Protein AF-A0AAD6HQK6-F1 (afdb_monomer_lite)

pLDDT: mean 82.12, std 14.48, range [38.38, 98.19]

Radius of gyration: 23.76 Å; chains: 1; bounding box: 52×61×69 Å

Sequence (235 aa):
MIASWFDHSRDLLYMINQFRDQIPRPIIGVGHSMGCAQLVPTAIYDPADPKVGPEAVTLTTSKHQESWTFAVLNLESENLDRFLTPDWHKENERPYLVSRPECWSAMRNLPYLRPIVLWVFGGKSYLAAPKEQEVKMRTTGSGTGGNGGVNAGEVEKAVLPEGGHLICFEQPSWCASVTADWMQRWFKKWLTDEKFWDEYQSQSSDEEQLRISKEGLAAMQMARLTRRGRLQVPT

Secondary structure (DSSP, 8-state):
-PPPTTHHHHHHHHHHHHTGGGSPSSP-----GGGGGSPPPPP---TT-TTS-TT----SS-HHHHHHHH-EE--S-TT--TTTSTTS-TTTTTTSSEE-HHHHHHHHHGGG--S-EEEEEETT-GGG-HHHHHHHHHHTT-STTS--GGGGT-EEEEEETT--TTHHHHSHHHHHHHHHHHHHHHHHHHHHHHHHHHH---TTB-TTSSSB-HHHHHHHTS-TT--GGG-----

Organism: NCBI:txid1324776

InterPro domains:
  IPR029058 Alpha/Beta hydrolase fold [G3DSA:3.40.50.1820] (2-52)
  IPR029058 Alpha/Beta hydrolase fold [SSF53474] (4-190)

Foldseek 3Di:
DADDLCVQVVVVVVVCVVCVVVDDDDDDQDAADLRSSDDDDDDADDPPPPVADPPDDGDPQDPVNVVCSSWPALPDDLPDDCVNVVLADSPPANVDRTGRSVVVVVVVCQCQAAAQDEAEEELAEPVCDPVNVVVSQCRGQCHVNRNNGVVNVSYYYDYDNHAYSVNCVVPVVVVVVVVVVVCVVVVVVVVVVVVCVVPDDDQQADPVNPHGHPVNVVVVPDDPDDDPVPPPPDD

Structure (mmCIF, N/CA/C/O backbone):
data_AF-A0AAD6HQK6-F1
#
_entry.id   AF-A0AAD6HQK6-F1
#
loop_
_atom_site.group_PDB
_atom_site.id
_atom_site.type_symbol
_atom_site.label_atom_id
_atom_site.label_alt_id
_atom_site.label_comp_id
_atom_site.label_asym_id
_atom_site.label_entity_id
_atom_site.label_seq_id
_atom_site.pdbx_PDB_ins_code
_atom_site.Cartn_x
_atom_site.Cartn_y
_atom_site.Cartn_z
_atom_site.occupancy
_atom_site.B_iso_or_equiv
_atom_site.auth_seq_id
_atom_site.auth_comp_id
_atom_site.auth_asym_id
_atom_site.auth_atom_id
_atom_site.pdbx_PDB_model_num
ATOM 1 N N . MET A 1 1 ? -17.725 -3.231 -24.662 1.00 43.69 1 MET A N 1
ATOM 2 C CA . MET A 1 1 ? -17.539 -2.716 -23.289 1.00 43.69 1 MET A CA 1
ATOM 3 C C . MET A 1 1 ? -16.040 -2.646 -23.075 1.00 43.69 1 MET A C 1
ATOM 5 O O . MET A 1 1 ? -15.387 -3.648 -23.331 1.00 43.69 1 MET A O 1
ATOM 9 N N . ILE A 1 2 ? -15.486 -1.478 -22.764 1.00 54.34 2 ILE A N 1
ATOM 10 C CA . ILE A 1 2 ? -14.044 -1.338 -22.516 1.00 54.34 2 ILE A CA 1
ATOM 11 C C . ILE A 1 2 ? -13.829 -1.787 -21.073 1.00 54.34 2 ILE A C 1
ATOM 13 O O . ILE A 1 2 ? -14.458 -1.221 -20.181 1.00 54.34 2 ILE A O 1
ATOM 17 N N . ALA A 1 3 ? -13.045 -2.847 -20.861 1.00 60.81 3 ALA A N 1
ATOM 18 C CA . ALA A 1 3 ? -12.679 -3.297 -19.519 1.00 60.81 3 ALA A CA 1
ATOM 19 C C . ALA A 1 3 ? -11.983 -2.147 -18.778 1.00 60.81 3 ALA A C 1
ATOM 21 O O . ALA A 1 3 ? -11.176 -1.432 -19.379 1.00 60.81 3 ALA A O 1
ATOM 22 N N . SER A 1 4 ? -12.322 -1.925 -17.508 1.00 73.12 4 SER A N 1
ATOM 23 C CA . SER A 1 4 ? -11.676 -0.870 -16.729 1.00 73.12 4 SER A CA 1
ATOM 24 C C . SER A 1 4 ? -10.352 -1.386 -16.192 1.00 73.12 4 SER A C 1
ATOM 26 O O . SER A 1 4 ? -10.230 -2.528 -15.751 1.00 73.12 4 SER A O 1
ATOM 28 N N . TRP A 1 5 ? -9.354 -0.510 -16.164 1.00 75.25 5 TRP A N 1
ATOM 29 C CA . TRP A 1 5 ? -8.012 -0.864 -15.706 1.00 75.25 5 TRP A CA 1
ATOM 30 C C . TRP A 1 5 ? -7.998 -1.257 -14.217 1.00 75.25 5 TRP A C 1
ATOM 32 O O . TRP A 1 5 ? -7.124 -1.979 -13.758 1.00 75.25 5 TRP A O 1
ATOM 42 N N . PHE A 1 6 ? -9.024 -0.870 -13.457 1.00 76.06 6 PHE A N 1
ATOM 43 C CA . PHE A 1 6 ? -9.166 -1.208 -12.040 1.00 76.06 6 PHE A CA 1
ATOM 44 C C . PHE A 1 6 ? -9.925 -2.509 -11.763 1.00 76.06 6 PHE A C 1
ATOM 46 O O . PHE A 1 6 ? -10.111 -2.836 -10.591 1.00 76.06 6 PHE A O 1
ATOM 53 N N . ASP A 1 7 ? -10.379 -3.243 -12.783 1.00 75.88 7 ASP A N 1
ATOM 54 C CA . ASP A 1 7 ? -11.206 -4.440 -12.576 1.00 75.88 7 ASP A CA 1
ATOM 55 C C . ASP A 1 7 ? -10.479 -5.487 -11.723 1.00 75.88 7 ASP A C 1
ATOM 57 O O . ASP A 1 7 ? -11.034 -5.951 -10.734 1.00 75.88 7 ASP A O 1
ATOM 61 N N . HIS A 1 8 ? -9.182 -5.714 -11.957 1.00 75.56 8 HIS A N 1
ATOM 62 C CA . HIS A 1 8 ? -8.391 -6.610 -11.109 1.00 75.56 8 HIS A CA 1
ATOM 63 C C . HIS A 1 8 ? -8.347 -6.164 -9.638 1.00 75.56 8 HIS A C 1
ATOM 65 O O . HIS A 1 8 ? -8.532 -6.967 -8.724 1.00 75.56 8 HIS A O 1
ATOM 71 N N . SER A 1 9 ? -8.117 -4.873 -9.381 1.00 76.69 9 SER A N 1
ATOM 72 C CA . SER A 1 9 ? -8.099 -4.346 -8.011 1.00 76.69 9 SER A CA 1
ATOM 73 C C . SER A 1 9 ? -9.473 -4.457 -7.341 1.00 76.69 9 SER A C 1
ATOM 75 O O . SER A 1 9 ? -9.547 -4.712 -6.138 1.00 76.69 9 SER A O 1
ATOM 77 N N . ARG A 1 10 ? -10.560 -4.283 -8.105 1.00 81.00 10 ARG A N 1
ATOM 78 C CA . ARG A 1 10 ? -11.936 -4.464 -7.623 1.00 81.00 10 ARG A CA 1
ATOM 79 C C . ARG A 1 10 ? -12.223 -5.926 -7.302 1.00 81.00 10 ARG A C 1
ATOM 81 O O . ARG A 1 10 ? -12.791 -6.184 -6.247 1.00 81.00 10 ARG A O 1
ATOM 88 N N . ASP A 1 11 ? -11.782 -6.852 -8.145 1.00 81.50 11 ASP A N 1
ATOM 89 C CA . ASP A 1 11 ? -11.949 -8.291 -7.938 1.00 81.50 11 ASP A CA 1
ATOM 90 C C . ASP A 1 11 ? -11.194 -8.767 -6.695 1.00 81.50 11 ASP A C 1
ATOM 92 O O . ASP A 1 11 ? -11.757 -9.485 -5.869 1.00 81.50 11 ASP A O 1
ATOM 96 N N . LEU A 1 12 ? -9.955 -8.304 -6.492 1.00 78.19 12 LEU A N 1
ATOM 97 C CA . LEU A 1 12 ? -9.196 -8.591 -5.271 1.00 78.19 12 LEU A CA 1
ATOM 98 C C . LEU A 1 12 ? -9.894 -8.052 -4.023 1.00 78.19 12 LEU A C 1
ATOM 100 O O . LEU A 1 12 ? -10.029 -8.767 -3.030 1.00 78.19 12 LEU A O 1
ATOM 104 N N . LEU A 1 13 ? -10.359 -6.801 -4.063 1.00 82.31 13 LEU A N 1
ATOM 105 C CA . LEU A 1 13 ? -11.094 -6.209 -2.947 1.00 82.31 13 LEU A CA 1
ATOM 106 C C . LEU A 1 13 ? -12.393 -6.973 -2.671 1.00 82.31 13 LEU A C 1
ATOM 108 O O . LEU A 1 13 ? -12.746 -7.203 -1.513 1.00 82.31 13 LEU A O 1
ATOM 112 N N . TYR A 1 14 ? -13.101 -7.368 -3.727 1.00 81.88 14 TYR A N 1
ATOM 113 C CA . TYR A 1 14 ? -14.314 -8.158 -3.626 1.00 81.88 14 TYR A CA 1
ATOM 114 C C . TYR A 1 14 ? -14.019 -9.511 -2.979 1.00 81.88 14 TYR A C 1
ATOM 116 O O . TYR A 1 14 ? -14.644 -9.829 -1.973 1.00 81.88 14 TYR A O 1
ATOM 124 N N . MET A 1 15 ? -13.012 -10.245 -3.455 1.00 85.62 15 MET A N 1
ATOM 125 C CA . MET A 1 15 ? -12.571 -11.516 -2.877 1.00 85.62 15 MET A CA 1
ATOM 126 C C . MET A 1 15 ? -12.217 -11.375 -1.389 1.00 85.62 15 MET A C 1
ATOM 128 O O . MET A 1 15 ? -12.728 -12.133 -0.568 1.00 85.62 15 MET A O 1
ATOM 132 N N . ILE A 1 16 ? -11.402 -10.381 -1.019 1.00 83.69 16 ILE A N 1
ATOM 133 C CA . ILE A 1 16 ? -11.024 -10.136 0.385 1.00 83.69 16 ILE A CA 1
ATOM 134 C C . ILE A 1 16 ? -12.261 -9.890 1.252 1.00 83.69 16 ILE A C 1
ATOM 136 O O . ILE A 1 16 ? -12.318 -10.344 2.391 1.00 83.69 16 ILE A O 1
ATOM 140 N N . ASN A 1 17 ? -13.253 -9.163 0.737 1.00 86.25 17 ASN A N 1
ATOM 141 C CA . ASN A 1 17 ? -14.481 -8.894 1.477 1.00 86.25 17 ASN A CA 1
ATOM 142 C C . ASN A 1 17 ? -15.411 -10.110 1.548 1.00 86.25 17 ASN A C 1
ATOM 144 O O . ASN A 1 17 ? -16.021 -10.312 2.593 1.00 86.25 17 ASN A O 1
ATOM 148 N N . GLN A 1 18 ? -15.512 -10.907 0.479 1.00 90.12 18 GLN A N 1
ATOM 149 C CA . GLN A 1 18 ? -16.351 -12.109 0.447 1.00 90.12 18 GLN A CA 1
ATOM 150 C C . GLN A 1 18 ? -15.830 -13.209 1.372 1.00 90.12 18 GLN A C 1
ATOM 152 O O . GLN A 1 18 ? -16.626 -13.881 2.014 1.00 90.12 18 GLN A O 1
ATOM 157 N N . PHE A 1 19 ? -14.509 -13.377 1.459 1.00 88.00 19 PHE A N 1
ATOM 158 C CA . PHE A 1 19 ? -13.874 -14.452 2.229 1.00 88.00 19 PHE A CA 1
ATOM 159 C C . PHE A 1 19 ? -13.189 -13.941 3.501 1.00 88.00 19 PHE A C 1
ATOM 161 O O . PHE A 1 19 ? -12.265 -14.570 4.012 1.00 88.00 19 PHE A O 1
ATOM 168 N N . ARG A 1 20 ? -13.595 -12.772 4.009 1.00 88.06 20 ARG A N 1
ATOM 169 C CA . ARG A 1 20 ? -12.913 -12.089 5.120 1.00 88.06 20 ARG A CA 1
ATOM 170 C C . ARG A 1 20 ? -12.802 -12.951 6.379 1.00 88.06 20 ARG A C 1
ATOM 172 O O . ARG A 1 20 ? -11.785 -12.903 7.058 1.00 88.06 20 ARG A O 1
ATOM 179 N N . ASP A 1 21 ? -13.853 -13.695 6.691 1.00 89.56 21 ASP A N 1
ATOM 180 C CA . ASP A 1 21 ? -13.959 -14.618 7.824 1.00 89.56 21 ASP A CA 1
ATOM 181 C C . ASP A 1 21 ? -13.067 -15.862 7.677 1.00 89.56 21 ASP A C 1
ATOM 183 O O . ASP A 1 21 ? -12.702 -16.484 8.672 1.00 89.56 21 ASP A O 1
ATOM 187 N N . GLN A 1 22 ? -12.675 -16.192 6.446 1.00 91.44 22 GLN A N 1
ATOM 188 C CA . GLN A 1 22 ? -11.817 -17.330 6.113 1.00 91.44 22 GLN A CA 1
ATOM 189 C C . GLN A 1 22 ? -10.340 -16.947 5.952 1.00 91.44 22 GLN A C 1
ATOM 191 O O . GLN A 1 22 ? -9.493 -17.833 5.847 1.00 91.44 22 GLN A O 1
ATOM 196 N N . ILE A 1 23 ? -10.007 -15.651 5.927 1.00 86.00 23 ILE A N 1
ATOM 197 C CA . ILE A 1 23 ? -8.634 -15.164 5.764 1.00 86.00 23 ILE A CA 1
ATOM 198 C C . ILE A 1 23 ? -8.013 -14.903 7.146 1.00 86.00 23 ILE A C 1
ATOM 200 O O . ILE A 1 23 ? -8.443 -13.978 7.844 1.00 86.00 23 ILE A O 1
ATOM 204 N N . PRO A 1 24 ? -6.968 -15.654 7.549 1.00 88.00 24 PRO A N 1
ATOM 205 C CA . PRO A 1 24 ? -6.236 -15.367 8.777 1.00 88.00 24 PRO A CA 1
ATOM 206 C C . PRO A 1 24 ? -5.638 -13.957 8.743 1.0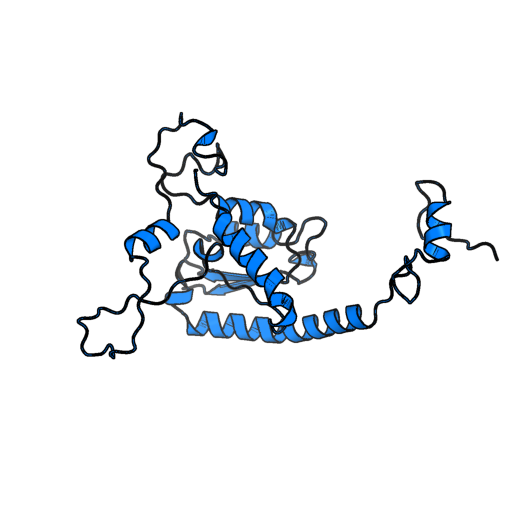0 88.00 24 PRO A C 1
ATOM 208 O O . PRO A 1 24 ? -5.015 -13.554 7.759 1.00 88.00 24 PRO A O 1
ATOM 211 N N . ARG A 1 25 ? -5.817 -13.201 9.829 1.00 88.12 25 ARG A N 1
ATOM 212 C CA . ARG A 1 25 ? -5.237 -11.860 9.995 1.00 88.12 25 ARG A CA 1
ATOM 213 C C . ARG A 1 25 ? -3.869 -11.949 10.696 1.00 88.12 25 ARG A C 1
ATOM 215 O O . ARG A 1 25 ? -3.686 -12.850 11.516 1.00 88.12 25 ARG A O 1
ATOM 222 N N . PRO A 1 26 ? -2.924 -11.033 10.413 1.00 89.62 26 PRO A N 1
ATOM 223 C CA . PRO A 1 26 ? -3.037 -9.876 9.524 1.00 89.62 26 PRO A CA 1
ATOM 224 C C . PRO A 1 26 ? -2.898 -10.239 8.039 1.00 89.62 26 PRO A C 1
ATOM 226 O O . PRO A 1 26 ? -2.161 -11.148 7.671 1.00 89.62 26 PRO A O 1
ATOM 229 N N . ILE A 1 27 ? -3.563 -9.463 7.178 1.00 87.31 27 ILE A N 1
ATOM 230 C CA . ILE A 1 27 ? -3.365 -9.529 5.725 1.00 87.31 27 ILE A CA 1
ATOM 231 C C . ILE A 1 27 ? -2.151 -8.674 5.368 1.00 87.31 27 ILE A C 1
ATOM 233 O O . ILE A 1 27 ? -2.086 -7.502 5.739 1.00 87.31 27 ILE A O 1
ATOM 237 N N . ILE A 1 28 ? -1.210 -9.248 4.620 1.00 85.62 28 ILE A N 1
ATOM 238 C CA . ILE A 1 28 ? 0.005 -8.562 4.173 1.00 85.62 28 ILE A CA 1
ATOM 239 C C . ILE A 1 28 ? 0.004 -8.513 2.649 1.00 85.62 28 ILE A C 1
ATOM 241 O O . ILE A 1 28 ? -0.062 -9.544 1.984 1.00 85.62 28 ILE A O 1
ATOM 245 N N . GLY A 1 29 ? 0.069 -7.298 2.105 1.00 86.12 29 GLY A N 1
ATOM 246 C CA . GLY A 1 29 ? 0.243 -7.068 0.675 1.00 86.12 29 GLY A CA 1
ATOM 247 C C . GLY A 1 29 ? 1.722 -6.940 0.327 1.00 86.12 29 GLY A C 1
ATOM 248 O O . GLY A 1 29 ? 2.437 -6.164 0.959 1.00 86.12 29 GLY A O 1
ATOM 249 N N . VAL A 1 30 ? 2.171 -7.668 -0.693 1.00 85.75 30 VAL A N 1
ATOM 250 C CA . VAL A 1 30 ? 3.525 -7.559 -1.252 1.00 85.75 30 VAL A CA 1
ATOM 251 C C . VAL A 1 30 ? 3.402 -7.275 -2.742 1.00 85.75 30 VAL A C 1
ATOM 253 O O . VAL A 1 30 ? 2.633 -7.935 -3.435 1.00 85.75 30 VAL A O 1
ATOM 256 N N . GLY A 1 31 ? 4.151 -6.291 -3.234 1.00 83.94 31 GLY A N 1
ATOM 257 C CA . GLY A 1 31 ? 4.142 -5.908 -4.641 1.00 83.94 31 GLY A CA 1
ATOM 258 C C . GLY A 1 31 ? 5.513 -5.433 -5.103 1.00 83.94 31 GLY A C 1
ATOM 259 O O . GLY A 1 31 ? 6.266 -4.828 -4.338 1.00 83.94 31 GLY A O 1
ATOM 260 N N . HIS A 1 32 ? 5.839 -5.703 -6.367 1.00 86.25 32 HIS A N 1
ATOM 261 C CA . HIS A 1 32 ? 7.084 -5.274 -7.002 1.00 86.25 32 HIS A CA 1
ATOM 262 C C . HIS A 1 32 ? 6.782 -4.446 -8.250 1.00 86.25 32 HIS A C 1
ATOM 264 O O . HIS A 1 32 ? 6.033 -4.879 -9.120 1.00 86.25 32 HIS A O 1
ATOM 270 N N . SER A 1 33 ? 7.392 -3.261 -8.349 1.00 82.00 33 SER A N 1
ATOM 271 C CA . SER A 1 33 ? 7.287 -2.371 -9.514 1.00 82.00 33 SER A CA 1
ATOM 272 C C . SER A 1 33 ? 5.832 -2.151 -9.974 1.00 82.00 33 SER A C 1
ATOM 274 O O . SER A 1 33 ? 4.981 -1.776 -9.168 1.00 82.00 33 SER A O 1
ATOM 276 N N . MET A 1 34 ? 5.533 -2.370 -11.256 1.00 69.56 34 MET A N 1
ATOM 277 C CA . MET A 1 34 ? 4.178 -2.316 -11.812 1.00 69.56 34 MET A CA 1
ATOM 278 C C . MET A 1 34 ? 3.306 -3.508 -11.382 1.00 69.56 34 MET A C 1
ATOM 280 O O . MET A 1 34 ? 2.082 -3.410 -11.390 1.00 69.56 34 MET A O 1
ATOM 284 N N . GLY A 1 35 ? 3.921 -4.604 -10.933 1.00 63.34 35 GLY A N 1
ATOM 285 C CA . GLY A 1 35 ? 3.245 -5.773 -10.371 1.00 63.34 35 GLY A CA 1
ATOM 286 C C . GLY A 1 35 ? 2.549 -5.511 -9.032 1.00 63.34 35 GLY A C 1
ATOM 287 O O . GLY A 1 35 ? 1.766 -6.340 -8.598 1.00 63.34 35 GLY A O 1
ATOM 288 N N . CYS A 1 36 ? 2.725 -4.346 -8.391 1.00 58.44 36 CYS A N 1
ATOM 289 C CA . CYS A 1 36 ? 1.874 -3.947 -7.257 1.00 58.44 36 CYS A CA 1
ATOM 290 C C . CYS A 1 36 ? 0.373 -3.914 -7.605 1.00 58.44 36 CYS A C 1
ATOM 292 O O . CYS A 1 36 ? -0.460 -3.941 -6.703 1.00 58.44 36 CYS A O 1
ATOM 294 N N . ALA A 1 37 ? 0.028 -3.822 -8.892 1.00 53.78 37 ALA A N 1
ATOM 295 C CA . ALA A 1 37 ? -1.350 -3.818 -9.360 1.00 53.78 37 ALA A CA 1
ATOM 296 C C . ALA A 1 37 ? -1.912 -5.222 -9.646 1.00 53.78 37 ALA A C 1
ATOM 298 O O . ALA A 1 37 ? -3.088 -5.299 -9.993 1.00 53.78 37 ALA A O 1
ATOM 299 N N . GLN A 1 38 ? -1.115 -6.302 -9.568 1.00 58.69 38 GLN A N 1
ATOM 300 C CA . GLN A 1 38 ? -1.528 -7.643 -10.006 1.00 58.69 38 GLN A CA 1
ATOM 301 C C . GLN A 1 38 ? -0.929 -8.789 -9.180 1.00 58.69 38 GLN A C 1
ATOM 303 O O . GLN A 1 38 ? 0.245 -8.766 -8.825 1.00 58.69 38 GLN A O 1
ATOM 308 N N . LEU A 1 39 ? -1.716 -9.841 -8.937 1.00 47.00 39 LEU A N 1
ATOM 309 C CA . LEU A 1 39 ? -1.179 -11.137 -8.508 1.00 47.00 39 LEU A CA 1
ATOM 310 C C . LEU A 1 39 ? -0.586 -11.891 -9.705 1.00 47.00 39 LEU A C 1
ATOM 312 O O . LEU A 1 39 ? -1.178 -11.934 -10.783 1.00 47.00 39 LEU A O 1
ATOM 316 N N . VAL A 1 40 ? 0.591 -12.481 -9.500 1.00 41.19 40 VAL A N 1
ATOM 317 C CA . VAL A 1 40 ? 1.362 -13.184 -10.535 1.00 41.19 40 VAL A CA 1
ATOM 318 C C . VAL A 1 40 ? 0.747 -14.563 -10.814 1.00 41.19 40 VAL A C 1
ATOM 320 O O . VAL A 1 40 ? 0.565 -15.331 -9.866 1.00 41.19 40 VAL A O 1
ATOM 323 N N . PRO A 1 41 ? 0.446 -14.926 -12.073 1.00 46.00 41 PRO A N 1
ATOM 324 C CA . PRO A 1 41 ? 0.174 -16.312 -12.435 1.00 46.00 41 PRO A CA 1
ATOM 325 C C . PRO A 1 41 ? 1.457 -17.165 -12.434 1.00 46.00 41 PRO A C 1
ATOM 327 O O . PRO A 1 41 ? 2.560 -16.678 -12.674 1.00 46.00 41 PRO A O 1
ATOM 330 N N . THR A 1 42 ? 1.307 -18.458 -12.144 1.00 41.81 42 THR A N 1
ATOM 331 C CA . THR A 1 42 ? 2.378 -19.469 -12.165 1.00 41.81 42 THR A CA 1
ATOM 332 C C . THR A 1 42 ? 2.768 -19.875 -13.591 1.00 41.81 42 THR A C 1
ATOM 334 O O . THR A 1 42 ? 1.958 -19.768 -14.509 1.00 41.81 42 THR A O 1
ATOM 337 N N . ALA A 1 43 ? 3.997 -20.381 -13.756 1.00 47.62 43 ALA A N 1
ATOM 338 C CA . ALA A 1 43 ? 4.598 -20.751 -15.039 1.00 47.62 43 ALA A CA 1
ATOM 339 C C . ALA A 1 43 ? 3.701 -21.638 -15.926 1.00 47.62 43 ALA A C 1
ATOM 341 O O . ALA A 1 43 ? 3.068 -22.579 -15.449 1.00 47.62 43 ALA A O 1
ATOM 342 N N . ILE A 1 44 ? 3.713 -21.362 -17.235 1.00 50.22 44 ILE A N 1
ATOM 343 C CA . ILE A 1 44 ? 3.129 -22.237 -18.255 1.00 50.22 44 ILE A CA 1
ATOM 344 C C . ILE A 1 44 ? 4.006 -23.490 -18.350 1.00 50.22 44 ILE A C 1
ATOM 346 O O . ILE A 1 44 ? 5.150 -23.415 -18.797 1.00 50.22 44 ILE A O 1
ATOM 350 N N . TYR A 1 45 ? 3.474 -24.638 -17.944 1.00 54.47 45 TYR A N 1
ATOM 351 C CA . TYR A 1 45 ? 4.084 -25.933 -18.224 1.00 54.47 45 TYR A CA 1
ATOM 352 C C . TYR A 1 45 ? 3.896 -26.273 -19.707 1.00 54.47 45 TYR A C 1
ATOM 354 O O . TYR A 1 45 ? 2.773 -26.196 -20.211 1.00 54.47 45 TYR A O 1
ATOM 362 N N . ASP A 1 46 ? 4.983 -26.628 -20.399 1.00 61.47 46 ASP A N 1
ATOM 363 C CA . ASP A 1 46 ? 4.923 -27.211 -21.742 1.00 61.47 46 ASP A CA 1
ATOM 364 C C . ASP A 1 46 ? 4.392 -28.652 -21.620 1.00 61.47 46 ASP A C 1
ATOM 366 O O . ASP A 1 46 ? 5.049 -29.474 -20.978 1.00 61.47 46 ASP A O 1
ATOM 370 N N . PRO A 1 47 ? 3.232 -28.993 -22.212 1.00 59.56 47 PRO A N 1
ATOM 371 C CA . PRO A 1 47 ? 2.702 -30.356 -22.179 1.00 59.56 47 PRO A CA 1
ATOM 372 C C . PRO A 1 47 ? 3.633 -31.394 -22.825 1.00 59.56 47 PRO A C 1
ATOM 374 O O . PRO A 1 47 ? 3.456 -32.589 -22.602 1.00 59.56 47 PRO A O 1
ATOM 377 N N . ALA A 1 48 ? 4.595 -30.959 -23.648 1.00 67.25 48 ALA A N 1
ATOM 378 C CA . ALA A 1 48 ? 5.608 -31.813 -24.257 1.00 67.25 48 ALA A CA 1
ATOM 379 C C . ALA A 1 48 ? 6.874 -31.976 -23.395 1.00 67.25 48 ALA A C 1
ATOM 381 O O . ALA A 1 48 ? 7.734 -32.788 -23.747 1.00 67.25 48 ALA A O 1
ATOM 382 N N . ASP A 1 49 ? 7.015 -31.240 -22.284 1.00 72.50 49 ASP A N 1
ATOM 383 C CA . ASP A 1 49 ? 8.133 -31.426 -21.360 1.00 72.50 49 ASP A CA 1
ATOM 384 C C . ASP A 1 49 ? 7.939 -32.745 -20.587 1.00 72.50 49 ASP A C 1
ATOM 386 O O . ASP A 1 49 ? 6.994 -32.873 -19.807 1.00 72.50 49 ASP A O 1
ATOM 390 N N . PRO A 1 50 ? 8.837 -33.737 -20.741 1.00 73.25 50 PRO A N 1
ATOM 391 C CA . PRO A 1 50 ? 8.724 -35.028 -20.062 1.00 73.25 50 PRO A CA 1
ATOM 392 C C . PRO A 1 50 ? 8.804 -34.936 -18.527 1.00 73.25 50 PRO A C 1
ATOM 394 O O . PRO A 1 50 ? 8.590 -35.938 -17.846 1.00 73.25 50 PRO A O 1
ATOM 397 N N . LYS A 1 51 ? 9.121 -33.762 -17.963 1.00 74.25 51 LYS A N 1
ATOM 398 C CA . LYS A 1 51 ? 9.086 -33.484 -16.517 1.00 74.25 51 LYS A CA 1
ATOM 399 C C . LYS A 1 51 ? 7.697 -33.089 -16.005 1.00 74.25 51 LYS A C 1
ATOM 401 O O . LYS A 1 51 ? 7.518 -32.976 -14.792 1.00 74.25 51 LYS A O 1
ATOM 406 N N . VAL A 1 52 ? 6.733 -32.863 -16.894 1.00 68.31 52 VAL A N 1
ATOM 407 C CA . VAL A 1 52 ? 5.379 -32.411 -16.566 1.00 68.31 52 VAL A CA 1
ATOM 408 C C . VAL A 1 52 ? 4.455 -33.627 -16.506 1.00 68.31 52 VAL A C 1
ATOM 410 O O . VAL A 1 52 ? 4.197 -34.292 -17.505 1.00 68.31 52 VAL A O 1
ATOM 413 N N . GLY A 1 53 ? 3.993 -33.963 -15.299 1.00 77.00 53 GLY A N 1
ATOM 414 C CA . GLY A 1 53 ? 3.100 -35.101 -15.079 1.00 77.00 53 GLY A CA 1
ATOM 415 C C . GLY A 1 53 ? 1.692 -34.882 -15.658 1.00 77.00 53 GLY A C 1
ATOM 416 O O . GLY A 1 53 ? 1.285 -33.742 -15.866 1.00 77.00 53 GLY A O 1
ATOM 417 N N . PRO A 1 54 ? 0.905 -35.954 -15.864 1.00 70.75 54 PRO A N 1
ATOM 418 C CA . PRO A 1 54 ? -0.438 -35.880 -16.457 1.00 70.75 54 PRO A CA 1
ATOM 419 C C . PRO A 1 54 ? -1.462 -35.084 -15.625 1.00 70.75 54 PRO A C 1
ATOM 421 O O . PRO A 1 54 ? -2.473 -34.648 -16.161 1.00 70.75 54 PRO A O 1
ATOM 424 N N . GLU A 1 55 ? -1.188 -34.865 -14.338 1.00 75.12 55 GLU A N 1
ATOM 425 C CA . GLU A 1 55 ? -2.003 -34.055 -13.415 1.00 75.12 55 GLU A CA 1
ATOM 426 C C . GLU A 1 55 ? -1.663 -32.552 -13.474 1.00 75.12 55 GLU A C 1
ATOM 428 O O . GLU A 1 55 ? -2.231 -31.742 -12.740 1.00 75.12 55 GLU A O 1
ATOM 433 N N . ALA A 1 56 ? -0.680 -32.159 -14.291 1.00 65.25 56 ALA A N 1
ATOM 434 C CA . ALA A 1 56 ? -0.248 -30.776 -14.370 1.00 65.25 56 ALA A CA 1
ATOM 435 C C . ALA A 1 56 ? -1.310 -29.915 -15.058 1.00 65.25 56 ALA A C 1
ATOM 437 O O . ALA A 1 56 ? -1.686 -30.136 -16.209 1.00 65.25 56 ALA A O 1
ATOM 438 N N . VAL A 1 57 ? -1.757 -28.881 -14.354 1.00 56.59 57 VAL A N 1
ATOM 439 C CA . VAL A 1 57 ? -2.628 -27.845 -14.905 1.00 56.59 57 VAL A CA 1
ATOM 440 C C . VAL A 1 57 ? -1.784 -26.644 -15.329 1.00 56.59 57 VAL A C 1
ATOM 442 O O . VAL A 1 57 ? -0.882 -26.220 -14.607 1.00 56.59 57 VAL A O 1
ATOM 445 N N . THR A 1 58 ? -2.072 -26.096 -16.510 1.00 59.66 58 THR A N 1
ATOM 446 C CA . THR A 1 58 ? -1.432 -24.882 -17.036 1.00 59.66 58 THR A CA 1
ATOM 447 C C . THR A 1 58 ? -2.494 -23.802 -17.195 1.00 59.66 58 THR A C 1
ATOM 449 O O . THR A 1 58 ? -3.632 -24.091 -17.577 1.00 59.66 58 THR A O 1
ATOM 452 N N . LEU A 1 59 ? -2.151 -22.555 -16.884 1.00 56.25 59 LEU A N 1
ATOM 453 C CA . LEU A 1 59 ? -3.073 -21.443 -17.093 1.00 56.25 59 LEU A CA 1
ATOM 454 C C . LEU A 1 59 ? -3.263 -21.210 -18.595 1.00 56.25 59 LEU A C 1
ATOM 456 O O . LEU A 1 59 ? -2.314 -21.256 -19.372 1.00 56.25 59 LEU A O 1
ATOM 460 N N . THR A 1 60 ? -4.494 -20.920 -19.014 1.00 59.47 60 THR A N 1
ATOM 461 C CA . THR A 1 60 ? -4.817 -20.627 -20.423 1.00 59.47 60 THR A CA 1
ATOM 462 C C . THR A 1 60 ? -4.312 -19.256 -20.881 1.00 59.47 60 THR A C 1
ATOM 464 O O . THR A 1 60 ? -4.394 -18.930 -22.065 1.00 59.47 60 THR A O 1
ATOM 467 N N . THR A 1 61 ? -3.812 -18.437 -19.954 1.00 55.62 61 THR A N 1
ATOM 468 C CA . THR A 1 61 ? -3.217 -17.130 -20.235 1.00 55.62 61 THR A CA 1
ATOM 469 C C . THR A 1 61 ? -1.838 -17.321 -20.858 1.00 55.62 61 THR A C 1
ATOM 471 O O . THR A 1 61 ? -0.932 -17.856 -20.228 1.00 55.62 61 THR A O 1
ATOM 474 N N . SER A 1 62 ? -1.658 -16.877 -22.100 1.00 62.38 62 SER A N 1
ATOM 475 C CA . SER A 1 62 ? -0.354 -16.957 -22.772 1.00 62.38 62 SER A CA 1
ATOM 476 C C . SER A 1 62 ? 0.672 -15.986 -22.166 1.00 62.38 62 SER A C 1
ATOM 478 O O . SER A 1 62 ? 0.302 -14.921 -21.672 1.00 62.38 62 SER A O 1
ATOM 480 N N . LYS A 1 63 ? 1.975 -16.265 -22.344 1.00 59.47 63 LYS A N 1
ATOM 481 C CA . LYS A 1 63 ? 3.073 -15.340 -21.977 1.00 59.47 63 LYS A CA 1
ATOM 482 C C . LYS A 1 63 ? 2.927 -13.935 -22.585 1.00 59.47 63 LYS A C 1
ATOM 484 O O . LYS A 1 63 ? 3.472 -12.966 -22.072 1.00 59.47 63 LYS A O 1
ATOM 489 N N . HIS A 1 64 ? 2.223 -13.818 -23.713 1.00 63.03 64 HIS A N 1
ATOM 490 C CA . HIS A 1 64 ? 1.967 -12.536 -24.371 1.00 63.03 64 HIS A CA 1
ATOM 491 C C . HIS A 1 64 ? 0.856 -11.759 -23.672 1.00 63.03 64 HIS A C 1
ATOM 493 O O . HIS A 1 64 ? 1.024 -10.572 -23.422 1.00 63.03 64 HIS A O 1
ATOM 499 N N . GLN A 1 65 ? -0.234 -12.436 -23.302 1.00 64.94 65 GLN A N 1
ATOM 500 C CA . GLN A 1 65 ? -1.289 -11.833 -22.489 1.00 64.94 65 GLN A CA 1
ATOM 501 C C . GLN A 1 65 ? -0.749 -11.403 -21.127 1.00 64.94 65 GLN A C 1
ATOM 503 O O . GLN A 1 65 ? -1.040 -10.295 -20.700 1.00 64.94 65 GLN A O 1
ATOM 508 N N . GLU A 1 66 ? 0.105 -12.221 -20.511 1.00 65.06 66 GLU A N 1
ATOM 509 C CA . GLU A 1 66 ? 0.864 -11.869 -19.309 1.00 65.06 66 GLU A CA 1
ATOM 510 C C . GLU A 1 66 ? 1.788 -10.661 -19.546 1.00 65.06 66 GLU A C 1
ATOM 512 O O . GLU A 1 66 ? 1.767 -9.690 -18.799 1.00 65.06 66 GLU A O 1
ATOM 517 N N . SER A 1 67 ? 2.556 -10.636 -20.638 1.00 65.12 67 SER A N 1
ATOM 518 C CA . SER A 1 67 ? 3.396 -9.476 -20.962 1.00 65.12 67 SER A CA 1
ATOM 519 C C . SER A 1 67 ? 2.584 -8.186 -21.132 1.00 65.12 67 SER A C 1
ATOM 521 O O . SER A 1 67 ? 3.058 -7.120 -20.733 1.00 65.12 67 SER A O 1
ATOM 523 N N . TRP A 1 68 ? 1.376 -8.257 -21.698 1.00 66.00 68 TRP A N 1
ATOM 524 C CA . TRP A 1 68 ? 0.467 -7.110 -21.807 1.00 66.00 68 TRP A CA 1
ATOM 525 C C . TRP A 1 68 ? -0.080 -6.669 -20.453 1.00 66.00 68 TRP A C 1
ATOM 527 O O . TRP A 1 68 ? -0.447 -5.506 -20.287 1.00 66.00 68 TRP A O 1
ATOM 537 N N . THR A 1 69 ? -0.079 -7.560 -19.459 1.00 62.62 69 THR A N 1
ATOM 538 C CA . THR A 1 69 ? -0.383 -7.180 -18.087 1.00 62.62 69 THR A CA 1
ATOM 539 C C . THR A 1 69 ? 0.788 -6.508 -17.380 1.00 62.62 69 THR A C 1
ATOM 541 O O . THR A 1 69 ? 0.561 -5.902 -16.346 1.00 62.62 69 THR A O 1
ATOM 544 N N . PHE A 1 70 ? 2.016 -6.521 -17.903 1.00 62.84 70 PHE A N 1
ATOM 545 C CA . PHE A 1 70 ? 3.124 -5.735 -17.337 1.00 62.84 70 PHE A CA 1
ATOM 546 C C . PHE A 1 70 ? 3.265 -4.351 -17.978 1.00 62.84 70 PHE A C 1
ATOM 548 O O . PHE A 1 70 ? 3.723 -3.415 -17.325 1.00 62.84 70 PHE A O 1
ATOM 555 N N . ALA A 1 71 ? 2.844 -4.200 -19.232 1.00 66.12 71 ALA A N 1
ATOM 556 C CA . ALA A 1 71 ? 3.010 -2.982 -20.012 1.00 66.12 71 ALA A CA 1
ATOM 557 C C . ALA A 1 71 ? 1.862 -2.827 -21.015 1.00 66.12 71 ALA A C 1
ATOM 559 O O . ALA A 1 71 ? 1.676 -3.685 -21.878 1.00 66.12 71 ALA A O 1
ATOM 560 N N . VAL A 1 72 ? 1.130 -1.710 -20.946 1.00 70.12 72 VAL A N 1
ATOM 561 C CA . VAL A 1 72 ? 0.142 -1.364 -21.975 1.00 70.12 72 VAL A CA 1
ATOM 562 C C . VAL A 1 72 ? 0.791 -0.412 -22.955 1.00 70.12 72 VAL A C 1
ATOM 564 O O . VAL A 1 72 ? 1.254 0.667 -22.575 1.00 70.12 72 VAL A O 1
ATOM 567 N N . LEU A 1 73 ? 0.821 -0.832 -24.216 1.00 74.62 73 LEU A N 1
ATOM 568 C CA . LEU A 1 73 ? 1.289 0.005 -25.303 1.00 74.62 73 LEU A CA 1
ATOM 569 C C . LEU A 1 73 ? 0.231 1.062 -25.608 1.00 74.62 73 LEU A C 1
ATOM 571 O O . LEU A 1 73 ? -0.908 0.746 -25.946 1.00 74.62 73 LEU A O 1
ATOM 575 N N . ASN A 1 74 ? 0.628 2.318 -25.510 1.00 74.75 74 ASN A N 1
ATOM 576 C CA . ASN A 1 74 ? -0.190 3.454 -25.882 1.00 74.75 74 ASN A CA 1
ATOM 577 C C . ASN A 1 74 ? 0.103 3.823 -27.340 1.00 74.75 74 ASN A C 1
ATOM 579 O O . ASN A 1 74 ? 0.868 4.743 -27.623 1.00 74.75 74 ASN A O 1
ATOM 583 N N . LEU A 1 75 ? -0.426 3.015 -28.262 1.00 76.50 75 LEU A N 1
ATOM 584 C CA . LEU A 1 75 ? -0.206 3.166 -29.710 1.00 76.50 75 LEU A CA 1
ATOM 585 C C . LEU A 1 75 ? -1.255 4.057 -30.384 1.00 76.50 75 LEU A C 1
ATOM 587 O O . LEU A 1 75 ? -1.154 4.347 -31.574 1.00 76.50 75 LEU A O 1
ATOM 591 N N . GLU A 1 76 ? -2.276 4.449 -29.630 1.00 74.00 76 GLU A N 1
ATOM 592 C CA . GLU A 1 76 ? -3.382 5.256 -30.115 1.00 74.00 76 GLU A CA 1
ATOM 593 C C . GLU A 1 76 ? -2.986 6.732 -30.241 1.00 74.00 76 GLU A C 1
ATOM 595 O O . GLU A 1 76 ? -2.072 7.221 -29.577 1.00 74.00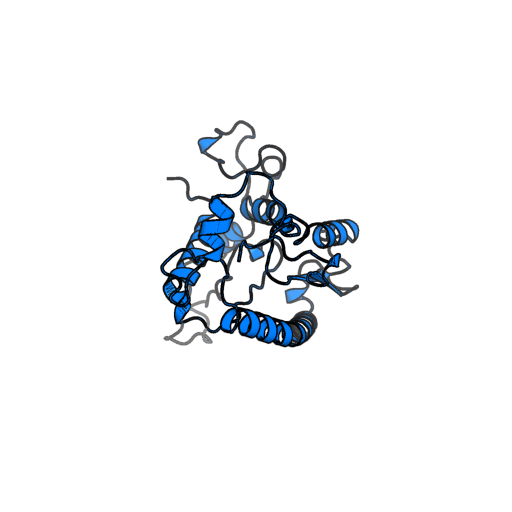 76 GLU A O 1
ATOM 600 N N . SER A 1 77 ? -3.692 7.468 -31.101 1.00 75.00 77 SER A N 1
ATOM 601 C CA . SER A 1 77 ? -3.452 8.904 -31.281 1.00 75.00 77 SER A CA 1
ATOM 602 C C . SER A 1 77 ? -3.654 9.683 -29.973 1.00 75.00 77 SER A C 1
ATOM 604 O O . SER A 1 77 ? -4.595 9.427 -29.227 1.00 75.00 77 SER A O 1
ATOM 606 N N . GLU A 1 78 ? -2.867 10.736 -29.740 1.00 70.75 78 GLU A N 1
ATOM 607 C CA . GLU A 1 78 ? -3.095 11.670 -28.621 1.00 70.75 78 GLU A CA 1
ATOM 608 C C . GLU A 1 78 ? -4.498 12.316 -28.649 1.00 70.75 78 GLU A C 1
ATOM 610 O O . GLU A 1 78 ? -5.029 12.717 -27.608 1.00 70.75 78 GLU A O 1
ATOM 615 N N . ASN A 1 79 ? -5.126 12.357 -29.832 1.00 74.25 79 ASN A N 1
ATOM 616 C CA . ASN A 1 79 ? -6.473 12.879 -30.067 1.00 74.25 79 ASN A CA 1
ATOM 617 C C . ASN A 1 79 ? -7.588 11.833 -29.872 1.00 74.25 79 ASN A C 1
ATOM 619 O O . ASN A 1 79 ? -8.732 12.089 -30.251 1.00 74.25 79 ASN A O 1
ATOM 623 N N . LEU A 1 80 ? -7.280 10.659 -29.309 1.00 72.56 80 LEU A N 1
ATOM 624 C CA . LEU A 1 80 ? -8.263 9.608 -29.058 1.00 72.56 80 LEU A CA 1
ATOM 625 C C . LEU A 1 80 ? -9.386 10.101 -28.131 1.00 72.56 80 LEU A C 1
ATOM 627 O O . LEU A 1 80 ? -9.144 10.813 -27.144 1.00 72.56 80 LEU A O 1
ATOM 631 N N . ASP A 1 81 ? -10.616 9.681 -28.437 1.00 77.75 81 ASP A N 1
ATOM 632 C CA . ASP A 1 81 ? -11.799 10.023 -27.654 1.00 77.75 81 ASP A CA 1
ATOM 633 C C . ASP A 1 81 ? -11.594 9.668 -26.168 1.00 77.75 81 ASP A C 1
ATOM 635 O O . ASP A 1 81 ? -11.097 8.594 -25.812 1.00 77.75 81 ASP A O 1
ATOM 639 N N . ARG A 1 82 ? -11.990 10.584 -25.276 1.00 71.44 82 ARG A N 1
ATOM 640 C CA . ARG A 1 82 ? -11.906 10.405 -23.819 1.00 71.44 82 ARG A CA 1
ATOM 641 C C . ARG A 1 82 ? -12.610 9.140 -23.325 1.00 71.44 82 ARG A C 1
ATOM 643 O O . ARG A 1 82 ? -12.205 8.602 -22.301 1.00 71.44 82 ARG A O 1
ATOM 650 N N . PHE A 1 83 ? -13.632 8.666 -24.035 1.00 74.81 83 PHE A N 1
ATOM 651 C CA . PHE A 1 83 ? -14.356 7.448 -23.684 1.00 74.81 83 PHE A CA 1
ATOM 652 C C . PHE A 1 83 ? -13.532 6.175 -23.902 1.00 74.81 83 PHE A C 1
ATOM 654 O O . PHE A 1 83 ? -13.854 5.152 -23.304 1.00 74.81 83 PHE A O 1
ATOM 661 N N . LEU A 1 84 ? -12.468 6.228 -24.711 1.00 74.06 84 LEU A N 1
ATOM 662 C CA . LEU A 1 84 ? -11.605 5.077 -24.991 1.00 74.06 84 LEU A CA 1
ATOM 663 C C . LEU A 1 84 ? -10.453 4.927 -23.986 1.00 74.06 84 LEU A C 1
ATOM 665 O O . LEU A 1 84 ? -9.913 3.840 -23.818 1.00 74.06 84 LEU A O 1
ATOM 669 N N . THR A 1 85 ? -10.102 6.002 -23.279 1.00 75.62 85 THR A N 1
ATOM 670 C CA . THR A 1 85 ? -9.050 6.017 -22.246 1.00 75.62 85 THR A CA 1
ATOM 671 C C . THR A 1 85 ? -9.511 6.784 -20.996 1.00 75.62 85 THR A C 1
ATOM 673 O O . THR A 1 85 ? -8.868 7.759 -20.596 1.00 75.62 85 THR A O 1
ATOM 676 N N . PRO A 1 86 ? -10.639 6.384 -20.373 1.00 76.62 86 PRO A N 1
ATOM 677 C CA . PRO A 1 86 ? -11.259 7.145 -19.285 1.00 76.62 86 PRO A CA 1
ATOM 678 C C . PRO A 1 86 ? -10.422 7.149 -18.001 1.00 76.62 86 PRO A C 1
ATOM 680 O O . PRO A 1 86 ? -10.468 8.118 -17.248 1.00 76.62 86 PRO A O 1
ATOM 683 N N . ASP A 1 87 ? -9.637 6.095 -17.775 1.00 78.06 87 ASP A N 1
ATOM 684 C CA . ASP A 1 87 ? -8.798 5.965 -16.582 1.00 78.06 87 ASP A CA 1
ATOM 685 C C . ASP A 1 87 ? -7.423 6.644 -16.754 1.00 78.06 87 ASP A C 1
ATOM 687 O O . ASP A 1 87 ? -6.708 6.819 -15.771 1.00 78.06 87 ASP A O 1
ATOM 691 N N . TRP A 1 88 ? -7.052 7.053 -17.978 1.00 80.00 88 TRP A N 1
ATOM 692 C CA . TRP A 1 88 ? -5.714 7.569 -18.277 1.00 80.00 88 TRP A CA 1
ATOM 693 C C . TRP A 1 88 ? -5.571 9.056 -17.947 1.00 80.00 88 TRP A C 1
ATOM 695 O O . TRP A 1 88 ? -6.307 9.900 -18.470 1.00 80.00 88 TRP A O 1
ATOM 705 N N . HIS A 1 89 ? -4.547 9.415 -17.175 1.00 79.25 89 HIS A N 1
ATOM 706 C CA . HIS A 1 89 ? -4.197 10.814 -16.944 1.00 79.25 89 HIS A CA 1
ATOM 707 C C . HIS A 1 89 ? -3.672 11.475 -18.224 1.00 79.25 89 HIS A C 1
ATOM 709 O O . HIS A 1 89 ? -2.620 11.110 -18.758 1.00 79.25 89 HIS A O 1
ATOM 715 N N . LYS A 1 90 ? -4.374 12.515 -18.687 1.00 78.25 90 LYS A N 1
ATOM 716 C CA . LYS A 1 90 ? -4.082 13.191 -19.959 1.00 78.25 90 LYS A CA 1
ATOM 717 C C . LYS A 1 90 ? -2.640 13.695 -20.070 1.00 78.25 90 LYS A C 1
ATOM 719 O O . LYS A 1 90 ? -2.054 13.596 -21.136 1.00 78.25 90 LYS A O 1
ATOM 724 N N . GLU A 1 91 ? -2.077 14.217 -18.986 1.00 78.88 91 GLU A N 1
ATOM 725 C CA . GLU A 1 91 ? -0.764 14.881 -19.019 1.00 78.88 91 GLU A CA 1
ATOM 726 C C . GLU A 1 91 ? 0.389 13.986 -18.556 1.00 78.88 91 GLU A C 1
ATOM 728 O O . GLU A 1 91 ? 1.533 14.238 -18.905 1.00 78.88 91 GLU A O 1
ATOM 733 N N . ASN A 1 92 ? 0.096 12.935 -17.784 1.00 75.38 92 ASN A N 1
ATOM 734 C CA . ASN A 1 92 ? 1.123 12.147 -17.086 1.00 75.38 92 ASN A CA 1
ATOM 735 C C . ASN A 1 92 ? 1.160 10.687 -17.540 1.00 75.38 92 ASN A C 1
ATOM 737 O O . ASN A 1 92 ? 2.104 9.982 -17.221 1.00 75.38 92 ASN A O 1
ATOM 741 N N . GLU A 1 93 ? 0.136 10.208 -18.246 1.00 77.06 93 GLU A N 1
ATOM 742 C CA . GLU A 1 93 ? 0.049 8.810 -18.676 1.00 77.06 93 GLU A CA 1
ATOM 743 C C . GLU A 1 93 ? -0.061 8.709 -20.195 1.00 77.06 93 GLU A C 1
ATOM 745 O O . GLU A 1 93 ? 0.658 7.918 -20.798 1.00 77.06 93 GLU A O 1
ATOM 750 N N . ARG A 1 94 ? -0.899 9.545 -20.828 1.00 76.00 94 ARG A N 1
ATOM 751 C CA . ARG A 1 94 ? -1.065 9.550 -22.292 1.00 76.00 94 ARG A CA 1
ATOM 752 C C . ARG A 1 94 ? 0.191 9.917 -23.100 1.00 76.00 94 ARG A C 1
ATOM 754 O O . ARG A 1 94 ? 0.281 9.443 -24.223 1.00 76.00 94 ARG A O 1
ATOM 761 N N . PRO A 1 95 ? 1.153 10.719 -22.609 1.00 78.25 95 PRO A N 1
ATOM 762 C CA . PRO A 1 95 ? 2.364 10.980 -23.392 1.00 78.25 95 PRO A CA 1
ATOM 763 C C . PRO A 1 95 ? 3.342 9.796 -23.446 1.00 78.25 95 PRO A C 1
ATOM 765 O O . PRO A 1 95 ? 4.262 9.792 -24.261 1.00 78.25 95 PRO A O 1
ATOM 768 N N . TYR A 1 96 ? 3.192 8.796 -22.572 1.00 77.31 96 TYR A N 1
ATOM 769 C CA . TYR A 1 96 ? 4.105 7.657 -22.520 1.00 77.31 96 TYR A CA 1
ATOM 770 C C . TYR A 1 96 ? 3.621 6.528 -23.432 1.00 77.31 96 TYR A C 1
ATOM 772 O O . TYR A 1 96 ? 2.469 6.107 -23.350 1.00 77.31 96 TYR A O 1
ATOM 780 N N . LEU A 1 97 ? 4.533 5.997 -24.258 1.00 77.25 97 LEU A N 1
ATOM 781 C CA . LEU A 1 97 ? 4.289 4.845 -25.142 1.00 77.25 97 LEU A CA 1
ATOM 782 C C . LEU A 1 97 ? 3.985 3.554 -24.376 1.00 77.25 97 LEU A C 1
ATOM 784 O O . LEU A 1 97 ? 3.398 2.629 -24.929 1.00 77.25 97 LEU A O 1
ATOM 788 N N . VAL A 1 98 ? 4.401 3.490 -23.113 1.00 76.75 98 VAL A N 1
ATOM 789 C CA . VAL A 1 98 ? 4.111 2.392 -22.196 1.00 76.75 98 VAL A CA 1
ATOM 790 C C . VAL A 1 98 ? 3.614 2.995 -20.892 1.00 76.75 98 VAL A C 1
ATOM 792 O O . VAL A 1 98 ? 4.351 3.744 -20.251 1.00 76.75 98 VAL A O 1
ATOM 795 N N . SER A 1 99 ? 2.379 2.690 -20.494 1.00 73.00 99 SER A N 1
ATOM 796 C CA . SER A 1 99 ? 1.799 3.235 -19.261 1.00 73.00 99 SER A CA 1
ATOM 797 C C .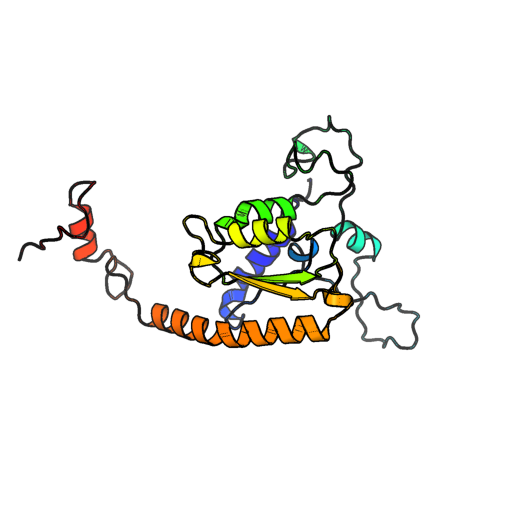 SER A 1 99 ? 0.814 2.273 -18.596 1.00 73.00 99 SER A C 1
ATOM 799 O O . SER A 1 99 ? 0.343 1.316 -19.208 1.00 73.00 99 SER A O 1
ATOM 801 N N . ARG A 1 100 ? 0.530 2.524 -17.313 1.00 77.25 100 ARG A N 1
ATOM 802 C CA . ARG A 1 100 ? -0.445 1.803 -16.480 1.00 77.25 100 ARG A CA 1
ATOM 803 C C . ARG A 1 100 ? -1.182 2.779 -15.557 1.00 77.25 100 ARG A C 1
ATOM 805 O O . ARG A 1 100 ? -0.575 3.235 -14.580 1.00 77.25 100 ARG A O 1
ATOM 812 N N . PRO A 1 101 ? -2.456 3.105 -15.833 1.00 77.75 101 PRO A N 1
ATOM 813 C CA . PRO A 1 101 ? -3.229 4.048 -15.021 1.00 77.75 101 PRO A CA 1
ATOM 814 C C . PRO A 1 101 ? -3.339 3.683 -13.536 1.00 77.75 101 PRO A C 1
ATOM 816 O O . PRO A 1 101 ? -3.363 4.552 -12.658 1.00 77.75 101 PRO A O 1
ATOM 819 N N . GLU A 1 102 ? -3.368 2.389 -13.225 1.00 79.06 102 GLU A N 1
ATOM 820 C CA . GLU A 1 102 ? -3.528 1.876 -11.866 1.00 79.06 102 GLU A CA 1
ATOM 821 C C . GLU A 1 102 ? -2.334 2.251 -10.982 1.00 79.06 102 GLU A C 1
ATOM 823 O O . GLU A 1 102 ? -2.518 2.685 -9.845 1.00 79.06 102 GLU A O 1
ATOM 828 N N . CYS A 1 103 ? -1.112 2.160 -11.518 1.00 78.75 103 CYS A N 1
ATOM 829 C CA . CYS A 1 103 ? 0.120 2.500 -10.803 1.00 78.75 103 CYS A CA 1
ATOM 830 C C . CYS A 1 103 ? 0.132 3.974 -10.388 1.00 78.75 103 CYS A C 1
ATOM 832 O O . CYS A 1 103 ? 0.435 4.309 -9.243 1.00 78.75 103 CYS A O 1
ATOM 834 N N . TRP A 1 104 ? -0.247 4.861 -11.303 1.00 80.25 104 TRP A N 1
ATOM 835 C CA . TRP A 1 104 ? -0.338 6.293 -11.038 1.00 80.25 104 TRP A CA 1
ATOM 836 C C . TRP A 1 104 ? -1.477 6.638 -10.082 1.00 80.25 104 TRP A C 1
ATOM 838 O O . TRP A 1 104 ? -1.335 7.509 -9.222 1.00 80.25 104 TRP A O 1
ATOM 848 N N . SER A 1 105 ? -2.608 5.938 -10.178 1.00 82.00 105 SER A N 1
ATOM 849 C CA . SER A 1 105 ? -3.675 6.028 -9.180 1.00 82.00 105 SER A CA 1
ATOM 850 C C . SER A 1 105 ? -3.191 5.617 -7.788 1.00 82.00 105 SER A C 1
ATOM 852 O O . SER A 1 105 ? -3.398 6.363 -6.829 1.00 82.00 105 SER A O 1
ATOM 854 N N . ALA A 1 106 ? -2.462 4.506 -7.668 1.00 84.25 106 ALA A N 1
ATOM 855 C CA . ALA A 1 106 ? -1.872 4.073 -6.405 1.00 84.25 106 ALA A CA 1
ATOM 856 C C . ALA A 1 106 ? -0.890 5.118 -5.850 1.00 84.25 106 ALA A C 1
ATOM 858 O O . ALA A 1 106 ? -0.971 5.472 -4.675 1.00 84.25 106 ALA A O 1
ATOM 859 N N . MET A 1 107 ? -0.027 5.689 -6.701 1.00 86.44 107 MET A N 1
ATOM 860 C CA . MET A 1 107 ? 0.906 6.754 -6.309 1.00 86.44 107 MET A CA 1
ATOM 861 C C . MET A 1 107 ? 0.188 8.000 -5.772 1.00 86.44 107 MET A C 1
ATOM 863 O O . MET A 1 107 ? 0.593 8.546 -4.747 1.00 86.44 107 MET A O 1
ATOM 867 N N . ARG A 1 108 ? -0.909 8.424 -6.415 1.00 88.69 108 ARG A N 1
ATOM 868 C CA . ARG A 1 108 ? -1.741 9.550 -5.947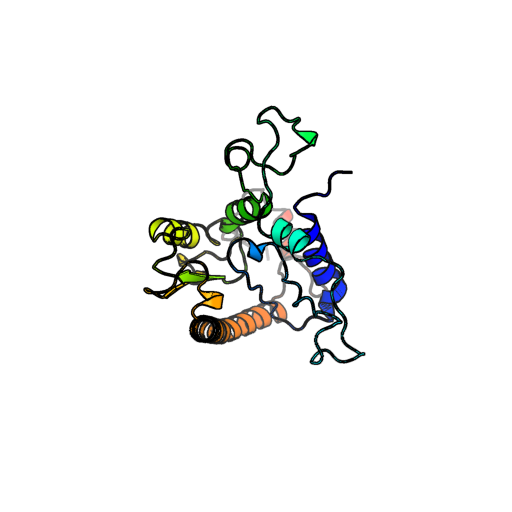 1.00 88.69 108 ARG A CA 1
ATOM 869 C C . ARG A 1 108 ? -2.390 9.289 -4.586 1.00 88.69 108 ARG A C 1
ATOM 871 O O . ARG A 1 108 ? -2.644 10.236 -3.850 1.00 88.69 108 ARG A O 1
ATOM 878 N N . ASN A 1 109 ? -2.637 8.025 -4.246 1.00 92.06 109 ASN A N 1
ATOM 879 C CA . ASN A 1 109 ? -3.279 7.629 -2.994 1.00 92.06 109 ASN A CA 1
ATOM 880 C C . ASN A 1 109 ? -2.298 7.331 -1.849 1.00 92.06 109 ASN A C 1
ATOM 882 O O . ASN A 1 109 ? -2.742 7.121 -0.721 1.00 92.06 109 ASN A O 1
ATOM 886 N N . LEU A 1 110 ? -0.981 7.373 -2.095 1.00 95.19 110 LEU A N 1
ATOM 887 C CA . LEU A 1 110 ? 0.036 7.154 -1.060 1.00 95.19 110 LEU A CA 1
ATOM 888 C C . LEU A 1 110 ? -0.174 7.986 0.218 1.00 95.19 110 LEU A C 1
ATOM 890 O O . LEU A 1 110 ? -0.030 7.395 1.288 1.00 95.19 110 LEU A O 1
ATOM 894 N N . PRO A 1 111 ? -0.566 9.282 0.174 1.00 97.69 111 PRO A N 1
ATOM 895 C CA . PRO A 1 111 ? -0.800 10.070 1.389 1.00 97.69 111 PRO A CA 1
ATOM 896 C C . PRO A 1 111 ? -1.835 9.477 2.339 1.00 97.69 111 PRO A C 1
ATOM 898 O O . PRO A 1 111 ? -1.752 9.697 3.542 1.00 97.69 111 PRO A O 1
ATOM 901 N N . TYR A 1 112 ? -2.796 8.718 1.821 1.00 97.31 112 TYR A N 1
ATOM 902 C CA . TYR A 1 112 ? -3.946 8.230 2.580 1.00 97.31 112 TYR A CA 1
ATOM 903 C C . TYR A 1 112 ? -3.781 6.780 3.050 1.00 97.31 112 TYR A C 1
ATOM 905 O O . TYR A 1 112 ? -4.721 6.190 3.583 1.00 97.31 112 TYR A O 1
ATOM 913 N N . LEU A 1 113 ? -2.601 6.180 2.857 1.00 94.81 113 LEU A N 1
ATOM 914 C CA . LEU A 1 113 ? -2.341 4.813 3.294 1.00 94.81 113 LEU A CA 1
ATOM 915 C C . LEU A 1 113 ? -2.333 4.707 4.822 1.00 94.81 113 LEU A C 1
ATOM 917 O O . LEU A 1 113 ? -1.553 5.362 5.510 1.00 94.81 113 LEU A O 1
ATOM 921 N N . ARG A 1 114 ? -3.211 3.839 5.329 1.00 93.50 114 ARG A N 1
ATOM 922 C CA . ARG A 1 114 ? -3.322 3.429 6.734 1.00 93.50 114 ARG A CA 1
ATOM 923 C C . ARG A 1 114 ? -2.482 2.217 7.159 1.00 93.50 114 ARG A C 1
ATOM 925 O O . ARG A 1 114 ? -2.159 2.171 8.342 1.00 93.50 114 ARG A O 1
ATOM 932 N N . PRO A 1 115 ? -2.167 1.219 6.306 1.00 91.81 115 PRO A N 1
ATOM 933 C CA . PRO A 1 115 ? -1.322 0.114 6.750 1.00 91.81 115 PRO A CA 1
ATOM 934 C C . PRO A 1 115 ? 0.118 0.591 6.953 1.00 91.81 115 PRO A C 1
ATOM 936 O O . PRO A 1 115 ? 0.532 1.581 6.354 1.00 91.81 115 PRO A O 1
ATOM 939 N N . ILE A 1 116 ? 0.885 -0.125 7.771 1.00 94.19 116 ILE A N 1
ATOM 940 C CA . ILE A 1 116 ? 2.332 0.082 7.905 1.00 94.19 116 ILE A CA 1
ATOM 941 C C . ILE A 1 116 ? 3.007 -0.318 6.587 1.00 94.19 116 ILE A C 1
ATOM 943 O O . ILE A 1 116 ? 2.638 -1.331 5.988 1.00 94.19 116 ILE A O 1
ATOM 947 N N . VAL A 1 117 ? 3.997 0.454 6.131 1.00 95.94 117 VAL A N 1
ATOM 948 C CA . VAL A 1 117 ? 4.642 0.242 4.825 1.00 95.94 117 VAL A CA 1
ATOM 949 C C . VAL A 1 117 ? 6.153 0.058 4.951 1.00 95.94 117 VAL A C 1
ATOM 951 O O . VAL A 1 117 ? 6.841 0.853 5.587 1.00 95.94 117 VAL A O 1
ATOM 954 N N . LEU A 1 118 ? 6.680 -0.949 4.251 1.00 97.00 118 LEU A N 1
ATOM 955 C CA . LEU A 1 118 ? 8.098 -1.067 3.922 1.00 97.00 118 LEU A CA 1
ATOM 956 C C . LEU A 1 118 ? 8.304 -0.848 2.426 1.00 97.00 118 LEU A C 1
ATOM 958 O O . LEU A 1 118 ? 7.755 -1.578 1.601 1.00 97.00 118 LEU A O 1
ATOM 962 N N . TRP A 1 119 ? 9.164 0.101 2.075 1.00 97.25 119 TRP A N 1
ATOM 963 C CA . TRP A 1 119 ? 9.694 0.221 0.723 1.00 97.25 119 TRP A CA 1
ATOM 964 C C . TRP A 1 119 ? 11.029 -0.516 0.590 1.00 97.25 119 TRP A C 1
ATOM 966 O O . TRP A 1 119 ? 11.974 -0.240 1.322 1.00 97.25 119 TRP A O 1
ATOM 976 N N . VAL A 1 120 ? 11.147 -1.416 -0.384 1.00 97.06 120 VAL A N 1
ATOM 977 C CA . VAL A 1 120 ? 12.406 -2.117 -0.683 1.00 97.06 120 VAL A CA 1
ATOM 978 C C . VAL A 1 120 ? 12.948 -1.628 -2.024 1.00 97.06 120 VAL A C 1
ATOM 980 O O . VAL A 1 120 ? 12.265 -1.720 -3.044 1.00 97.06 120 VAL A O 1
ATOM 983 N N . PHE A 1 121 ? 14.169 -1.090 -2.032 1.00 97.50 121 PHE A N 1
ATOM 984 C CA . PHE A 1 121 ? 14.794 -0.498 -3.216 1.00 97.50 121 PHE A CA 1
ATOM 985 C C . PHE A 1 121 ? 16.145 -1.138 -3.553 1.00 97.50 121 PHE A C 1
ATOM 987 O O . PHE A 1 121 ? 16.945 -1.447 -2.673 1.00 97.50 121 PHE A O 1
ATOM 994 N N . GLY A 1 122 ? 16.439 -1.240 -4.850 1.00 97.00 122 GLY A N 1
ATOM 995 C CA . GLY A 1 122 ? 17.804 -1.406 -5.346 1.00 97.00 122 GLY A CA 1
ATOM 996 C C . GLY A 1 122 ? 18.483 -0.052 -5.548 1.00 97.00 122 GLY A C 1
ATOM 997 O O . GLY A 1 122 ? 17.932 0.832 -6.205 1.00 97.00 122 GLY A O 1
ATOM 998 N N . GLY A 1 123 ? 19.679 0.123 -4.993 1.00 95.88 123 GLY A N 1
ATOM 999 C CA . GLY A 1 123 ? 20.452 1.366 -5.030 1.00 95.88 123 GLY A CA 1
ATOM 1000 C C . GLY A 1 123 ? 20.904 1.782 -6.431 1.00 95.88 123 GLY A C 1
ATOM 1001 O O . GLY A 1 123 ? 21.074 2.973 -6.681 1.00 95.88 123 GLY A O 1
ATOM 1002 N N . LYS A 1 124 ? 21.024 0.831 -7.366 1.00 95.56 124 LYS A N 1
ATOM 1003 C CA . LYS A 1 124 ? 21.341 1.077 -8.785 1.00 95.56 124 LYS A CA 1
ATOM 1004 C C . LYS A 1 124 ? 20.100 1.175 -9.678 1.00 95.56 124 LYS A C 1
ATOM 1006 O O . LYS A 1 124 ? 20.230 1.326 -10.891 1.00 95.56 124 LYS A O 1
ATOM 1011 N N . SER A 1 125 ? 18.890 1.071 -9.122 1.00 94.25 125 SER A N 1
ATOM 1012 C CA . SER A 1 125 ? 17.652 1.143 -9.904 1.00 94.25 125 SER A CA 1
ATOM 1013 C C . SER A 1 125 ? 17.457 2.538 -10.506 1.00 94.25 125 SER A C 1
ATOM 1015 O O . SER A 1 125 ? 17.123 3.487 -9.797 1.00 94.25 125 SER A O 1
ATO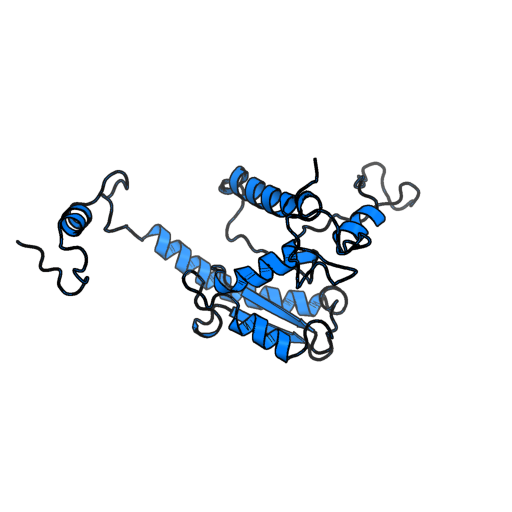M 1017 N N . TYR A 1 126 ? 17.550 2.651 -11.833 1.00 88.50 126 TYR A N 1
ATOM 1018 C CA . TYR A 1 126 ? 17.279 3.903 -12.553 1.00 88.50 126 TYR A CA 1
ATOM 1019 C C . TYR A 1 126 ? 15.822 4.383 -12.404 1.00 88.50 126 TYR A C 1
ATOM 1021 O O . TYR A 1 126 ? 15.555 5.577 -12.485 1.00 88.50 126 TYR A O 1
ATOM 1029 N N . LEU A 1 127 ? 14.888 3.470 -12.113 1.00 85.44 127 LEU A N 1
ATOM 1030 C CA . LEU A 1 127 ? 13.470 3.768 -11.854 1.00 85.44 127 LEU A CA 1
ATOM 1031 C C . LEU A 1 127 ? 13.183 4.194 -10.406 1.00 85.44 127 LEU A C 1
ATOM 1033 O O . LEU A 1 127 ? 12.056 4.547 -10.071 1.00 85.44 127 LEU A O 1
ATOM 1037 N N . ALA A 1 128 ? 14.178 4.113 -9.522 1.00 87.88 128 ALA A N 1
ATOM 1038 C CA . ALA A 1 128 ? 14.046 4.475 -8.115 1.00 87.88 128 ALA A CA 1
ATOM 1039 C C . ALA A 1 128 ? 15.321 5.174 -7.641 1.00 87.88 128 ALA A C 1
ATOM 1041 O O . ALA A 1 128 ? 15.939 4.767 -6.656 1.00 87.88 128 ALA A O 1
ATOM 1042 N N . ALA A 1 129 ? 15.721 6.222 -8.365 1.00 93.69 129 ALA A N 1
ATOM 1043 C CA . ALA A 1 129 ? 16.829 7.077 -7.963 1.00 93.69 129 ALA A CA 1
ATOM 1044 C C . ALA A 1 129 ? 16.598 7.631 -6.540 1.00 93.69 129 ALA A C 1
ATOM 1046 O O . ALA A 1 129 ? 15.443 7.777 -6.129 1.00 93.69 129 ALA A O 1
ATOM 1047 N N . PRO A 1 130 ? 17.653 8.000 -5.789 1.00 94.50 130 PRO A N 1
ATOM 1048 C CA . PRO A 1 130 ? 17.521 8.416 -4.390 1.00 94.50 130 PRO A CA 1
ATOM 1049 C C . PRO A 1 130 ? 16.447 9.485 -4.149 1.00 94.50 130 PRO A C 1
ATOM 1051 O O . PRO A 1 130 ? 15.657 9.366 -3.219 1.00 94.50 130 PRO A O 1
ATOM 1054 N N . LYS A 1 131 ? 16.338 10.480 -5.039 1.00 94.94 131 LYS A N 1
ATOM 1055 C CA . LYS A 1 131 ? 15.302 11.520 -4.959 1.00 94.94 131 LYS A CA 1
ATOM 1056 C C . LYS A 1 131 ? 13.878 10.952 -5.034 1.00 94.94 131 LYS A C 1
ATOM 1058 O O . LYS A 1 131 ? 13.020 11.376 -4.268 1.00 94.94 131 LYS A O 1
ATOM 1063 N N . GLU A 1 132 ? 13.635 9.981 -5.911 1.00 92.31 132 GLU A N 1
ATOM 1064 C CA . GLU A 1 132 ? 12.324 9.336 -6.055 1.00 92.31 132 GLU A CA 1
ATOM 1065 C C . GLU A 1 132 ? 11.993 8.441 -4.857 1.00 92.31 132 GLU A C 1
ATOM 1067 O O . GLU A 1 132 ? 10.841 8.375 -4.425 1.00 92.31 132 GLU A O 1
ATOM 1072 N N . GLN A 1 133 ? 13.005 7.801 -4.258 1.00 95.44 133 GLN A N 1
ATOM 1073 C CA . GLN A 1 133 ? 12.829 7.080 -2.994 1.00 95.44 133 GLN A CA 1
ATOM 1074 C C . GLN A 1 133 ? 12.381 8.035 -1.882 1.00 95.44 133 GLN A C 1
ATOM 1076 O O . GLN A 1 133 ? 11.425 7.734 -1.172 1.00 95.44 133 GLN A O 1
ATOM 1081 N N . GLU A 1 134 ? 13.017 9.205 -1.759 1.00 96.25 134 GLU A N 1
ATOM 1082 C CA . GLU A 1 134 ? 12.632 10.215 -0.762 1.00 96.25 134 GLU A CA 1
ATOM 1083 C C . GLU A 1 134 ? 11.215 10.753 -0.988 1.00 96.25 134 GLU A C 1
ATOM 1085 O O . GLU A 1 134 ? 10.469 10.959 -0.030 1.00 96.25 134 GLU A O 1
ATOM 1090 N N . VAL A 1 135 ? 10.799 10.938 -2.245 1.00 95.31 135 VAL A N 1
ATOM 1091 C CA . VAL A 1 135 ? 9.417 11.323 -2.564 1.00 95.31 135 VAL A CA 1
ATOM 1092 C C . VAL A 1 135 ? 8.436 10.253 -2.086 1.00 95.31 135 VAL A C 1
ATOM 1094 O O . VAL A 1 135 ? 7.461 10.599 -1.414 1.00 95.31 135 VAL A O 1
ATOM 1097 N N . LYS A 1 136 ? 8.696 8.968 -2.364 1.00 95.19 136 LYS A N 1
ATOM 1098 C CA . LYS A 1 136 ? 7.848 7.860 -1.891 1.00 95.19 136 LYS A CA 1
ATOM 1099 C C . LYS A 1 136 ? 7.773 7.818 -0.368 1.00 95.19 136 LYS A C 1
ATOM 1101 O O . LYS A 1 136 ? 6.673 7.763 0.178 1.00 95.19 136 LYS A O 1
ATOM 1106 N N . MET A 1 137 ? 8.915 7.922 0.307 1.00 97.75 137 MET A N 1
ATOM 1107 C CA . MET A 1 137 ? 8.990 7.934 1.769 1.00 97.75 137 MET A CA 1
ATOM 1108 C C . MET A 1 137 ? 8.185 9.085 2.374 1.00 97.75 137 MET A C 1
ATOM 1110 O O . MET A 1 137 ? 7.324 8.857 3.216 1.00 97.75 137 MET A O 1
ATOM 1114 N N . ARG A 1 138 ? 8.398 10.318 1.903 1.00 97.56 138 ARG A N 1
ATOM 1115 C CA . ARG A 1 138 ? 7.712 11.512 2.422 1.00 97.56 138 ARG A CA 1
ATOM 1116 C C . ARG A 1 138 ? 6.203 11.505 2.162 1.00 97.56 138 ARG A C 1
ATOM 1118 O O . ARG A 1 138 ? 5.434 12.076 2.933 1.00 97.56 138 ARG A O 1
ATOM 1125 N N . THR A 1 139 ? 5.779 10.921 1.047 1.00 97.25 139 THR A N 1
ATOM 1126 C CA . THR A 1 139 ? 4.378 10.971 0.604 1.00 97.25 139 THR A CA 1
ATOM 1127 C C . THR A 1 139 ? 3.544 9.852 1.217 1.00 97.25 139 THR A C 1
ATOM 1129 O O . THR A 1 139 ? 2.356 10.037 1.433 1.00 97.25 139 THR A O 1
ATOM 1132 N N . THR A 1 140 ? 4.136 8.697 1.517 1.00 98.19 140 THR A N 1
ATOM 1133 C CA . THR A 1 140 ? 3.395 7.542 2.042 1.00 98.19 140 THR A CA 1
ATOM 1134 C C . THR A 1 140 ? 2.835 7.837 3.436 1.00 98.19 140 THR A C 1
ATOM 1136 O O . THR A 1 140 ? 3.584 8.160 4.354 1.00 98.19 140 THR A O 1
ATOM 1139 N N . GLY A 1 141 ? 1.513 7.730 3.583 1.00 98.19 141 GLY A N 1
ATOM 1140 C CA . GLY A 1 141 ? 0.784 7.829 4.848 1.00 98.19 141 GLY A CA 1
ATOM 1141 C C . GLY A 1 141 ? 0.772 9.208 5.515 1.00 98.19 141 GLY A C 1
ATOM 1142 O O . GLY A 1 141 ? 0.298 9.327 6.642 1.00 98.19 141 GLY A O 1
ATOM 1143 N N . SER A 1 142 ? 1.285 10.253 4.858 1.00 97.88 142 SER A N 1
ATOM 1144 C CA . SER A 1 142 ? 1.459 11.583 5.461 1.00 97.88 142 SER A CA 1
ATOM 1145 C C . SER A 1 142 ? 0.217 12.481 5.428 1.00 97.88 142 SER A C 1
ATOM 1147 O O . SER A 1 142 ? 0.204 13.537 6.061 1.00 97.88 142 SER A O 1
ATOM 1149 N N . GLY A 1 143 ? -0.826 12.090 4.698 1.00 96.62 143 GLY A N 1
ATOM 1150 C CA . GLY A 1 143 ? -2.079 12.829 4.587 1.00 96.62 143 GLY A CA 1
ATOM 1151 C C . GLY A 1 143 ? -3.039 12.572 5.749 1.00 96.62 143 GLY A C 1
ATOM 1152 O O . GLY A 1 143 ? -2.901 11.624 6.521 1.00 96.62 143 GLY A O 1
ATOM 1153 N N . THR A 1 144 ? -4.075 13.407 5.858 1.00 96.25 144 THR A N 1
ATOM 1154 C CA . THR A 1 144 ? -5.181 13.169 6.797 1.00 96.25 144 THR A CA 1
ATOM 1155 C C . THR A 1 144 ? -5.836 11.820 6.513 1.00 96.25 144 THR A C 1
ATOM 1157 O O . THR A 1 144 ? -6.233 11.545 5.384 1.00 96.25 144 THR A O 1
ATOM 1160 N N . GLY A 1 145 ? -5.966 10.993 7.550 1.00 93.75 145 GLY A N 1
ATOM 1161 C CA . GLY A 1 145 ? -6.487 9.634 7.423 1.00 93.75 145 GLY A CA 1
ATOM 1162 C C . GLY A 1 145 ? -5.440 8.593 7.021 1.00 93.75 145 GLY A C 1
ATOM 1163 O O . GLY A 1 145 ? -5.790 7.420 6.989 1.00 93.75 145 GLY A O 1
ATOM 1164 N N . GLY A 1 146 ? -4.189 8.988 6.757 1.00 96.44 146 GLY A N 1
ATOM 1165 C CA . GLY A 1 146 ? -3.050 8.079 6.641 1.00 96.44 146 GLY A CA 1
ATOM 1166 C C . GLY A 1 146 ? -2.504 7.641 8.005 1.00 96.44 146 GLY A C 1
ATOM 1167 O O . GLY A 1 146 ? -2.971 8.084 9.056 1.00 96.44 146 GLY A O 1
ATOM 1168 N N . ASN A 1 147 ? -1.508 6.758 7.989 1.00 95.12 147 ASN A N 1
ATOM 1169 C CA . ASN A 1 147 ? -0.876 6.216 9.196 1.00 95.12 147 ASN A CA 1
ATOM 1170 C C . ASN A 1 147 ? 0.067 7.207 9.916 1.00 95.12 147 ASN A C 1
ATOM 1172 O O . ASN A 1 147 ? 0.526 6.918 11.011 1.00 95.12 147 ASN A O 1
ATOM 1176 N N . GLY A 1 148 ? 0.344 8.382 9.344 1.00 96.50 148 GLY A N 1
ATOM 1177 C CA . GLY A 1 148 ? 1.288 9.366 9.889 1.00 96.50 148 GLY A CA 1
ATOM 1178 C C . GLY A 1 148 ? 2.692 9.296 9.276 1.00 96.50 148 GLY A C 1
ATOM 1179 O O . GLY A 1 148 ? 3.549 10.129 9.584 1.00 96.50 148 GLY A O 1
ATOM 1180 N N . GLY A 1 149 ? 2.921 8.352 8.364 1.00 97.56 149 GLY A N 1
ATOM 1181 C CA . GLY A 1 149 ? 4.116 8.249 7.541 1.00 97.56 149 GLY A CA 1
ATOM 1182 C C . GLY A 1 149 ? 5.390 7.969 8.337 1.00 97.56 149 GLY A C 1
ATOM 1183 O O . GLY A 1 149 ? 5.376 7.399 9.429 1.00 97.56 149 GLY A O 1
ATOM 1184 N N . VAL A 1 150 ? 6.514 8.433 7.790 1.00 97.56 150 VAL A N 1
ATOM 1185 C CA . VAL A 1 150 ? 7.849 8.301 8.403 1.00 97.56 150 VAL A CA 1
ATOM 1186 C C . VAL A 1 150 ? 7.912 8.949 9.789 1.00 97.56 150 VAL A C 1
ATOM 1188 O O . VAL A 1 150 ? 8.545 8.410 10.690 1.00 97.56 150 VAL A O 1
ATOM 1191 N N . ASN A 1 151 ? 7.224 10.077 9.992 1.00 96.44 151 ASN A N 1
ATOM 1192 C CA . ASN A 1 151 ? 7.256 10.815 11.259 1.00 96.44 151 ASN A CA 1
ATOM 1193 C C . ASN A 1 151 ? 6.599 10.045 12.414 1.00 96.44 151 ASN A C 1
ATOM 1195 O O . ASN A 1 151 ? 6.998 10.219 13.562 1.00 96.44 151 ASN A O 1
ATOM 1199 N N . ALA A 1 152 ? 5.606 9.204 12.113 1.00 95.50 152 ALA A N 1
ATOM 1200 C CA . ALA A 1 152 ? 4.981 8.306 13.082 1.00 95.50 152 ALA A CA 1
ATOM 1201 C C . ALA A 1 152 ? 5.735 6.969 13.230 1.00 95.50 152 ALA A C 1
ATOM 1203 O O . ALA A 1 152 ? 5.358 6.140 14.050 1.00 95.50 152 ALA A O 1
ATOM 1204 N N . GLY A 1 153 ? 6.794 6.753 12.441 1.00 95.06 153 GLY A N 1
ATOM 1205 C CA . GLY A 1 153 ? 7.526 5.489 12.382 1.00 95.06 153 GLY A CA 1
ATOM 1206 C C . GLY A 1 153 ? 6.814 4.391 11.590 1.00 95.06 153 GLY A C 1
ATOM 1207 O O . GLY A 1 153 ? 7.317 3.280 11.550 1.00 95.06 153 GLY A O 1
ATOM 1208 N N . GLU A 1 154 ? 5.687 4.684 10.937 1.00 95.44 154 GLU A N 1
ATOM 1209 C CA . GLU A 1 154 ? 4.814 3.704 10.265 1.00 95.44 154 GLU A CA 1
ATOM 1210 C C . GLU A 1 154 ? 5.235 3.414 8.807 1.00 95.44 154 GLU A C 1
ATOM 1212 O O . GLU A 1 154 ? 4.607 2.620 8.098 1.00 95.44 154 GLU A O 1
ATOM 1217 N N . VAL A 1 155 ? 6.290 4.083 8.328 1.00 97.75 155 VAL A N 1
ATOM 1218 C CA . VAL A 1 155 ? 6.859 3.901 6.987 1.00 97.75 155 VAL A CA 1
ATOM 1219 C C . VAL A 1 155 ? 8.376 3.801 7.074 1.00 97.75 155 VAL A C 1
ATOM 1221 O O . VAL A 1 155 ? 9.046 4.722 7.540 1.00 97.75 155 VAL A O 1
ATOM 1224 N N . GLU A 1 156 ? 8.920 2.704 6.555 1.00 97.19 156 GLU A N 1
ATOM 1225 C CA . GLU A 1 156 ? 10.354 2.415 6.521 1.00 97.19 156 GLU A CA 1
ATOM 1226 C C . GLU A 1 156 ? 10.829 2.138 5.089 1.00 97.19 156 GLU A C 1
ATOM 1228 O O . GLU A 1 156 ? 10.034 1.830 4.196 1.00 97.19 156 GLU A O 1
ATOM 1233 N N . LYS A 1 157 ? 12.148 2.201 4.870 1.00 97.62 157 LYS A N 1
ATOM 1234 C CA . LYS A 1 157 ? 12.763 1.654 3.657 1.00 97.62 157 LYS A CA 1
ATOM 1235 C C . LYS A 1 157 ? 13.983 0.801 3.949 1.00 97.62 157 LYS A C 1
ATOM 1237 O O . LYS A 1 157 ? 14.729 1.073 4.884 1.00 97.62 157 LYS A O 1
ATOM 1242 N N . ALA A 1 158 ? 14.233 -0.144 3.055 1.00 98.06 158 ALA A N 1
ATOM 1243 C CA . ALA A 1 158 ? 15.496 -0.846 2.918 1.00 98.06 158 ALA A CA 1
ATOM 1244 C C . ALA A 1 158 ? 16.069 -0.592 1.521 1.00 98.06 158 ALA A C 1
ATOM 1246 O O . ALA A 1 158 ? 15.335 -0.588 0.531 1.00 98.06 158 ALA A O 1
ATOM 1247 N N . VAL A 1 159 ? 17.381 -0.380 1.439 1.00 98.06 159 VAL A N 1
ATOM 1248 C CA . VAL A 1 159 ? 18.077 -0.132 0.172 1.00 98.06 159 VAL A CA 1
ATOM 1249 C C . VAL A 1 159 ? 19.275 -1.063 0.080 1.00 98.06 159 VAL A C 1
ATOM 1251 O O . VAL A 1 159 ? 20.132 -1.027 0.959 1.00 98.06 159 VAL A O 1
ATOM 1254 N N . LEU A 1 160 ? 19.351 -1.860 -0.986 1.00 97.81 160 LEU A N 1
ATOM 1255 C CA . LEU A 1 160 ? 20.542 -2.648 -1.300 1.00 97.81 160 LEU A CA 1
ATOM 1256 C C . LEU A 1 160 ? 21.424 -1.868 -2.281 1.00 97.81 160 LEU A C 1
ATOM 1258 O O . LEU A 1 160 ? 21.006 -1.713 -3.432 1.00 97.81 160 LEU A O 1
ATOM 1262 N N . PRO A 1 161 ? 22.608 -1.363 -1.888 1.00 96.75 161 PRO A N 1
ATOM 1263 C CA . PRO A 1 161 ? 23.411 -0.468 -2.726 1.00 96.75 161 PRO A CA 1
ATOM 1264 C C . PRO A 1 161 ? 23.708 -1.007 -4.130 1.00 96.75 161 PRO A C 1
ATOM 1266 O O . PRO A 1 161 ? 23.701 -0.257 -5.102 1.00 96.75 161 PRO A O 1
ATOM 1269 N N . GLU A 1 162 ? 23.942 -2.308 -4.247 1.00 95.75 162 GLU A N 1
ATOM 1270 C CA . GLU A 1 162 ? 24.298 -2.997 -5.480 1.00 95.75 162 GLU A CA 1
ATOM 1271 C C . GLU A 1 162 ? 23.107 -3.516 -6.288 1.00 95.75 162 GLU A C 1
ATOM 1273 O O . GLU A 1 162 ? 23.308 -3.875 -7.449 1.00 95.75 162 GLU A O 1
ATOM 1278 N N . GLY A 1 163 ? 21.906 -3.529 -5.702 1.00 95.69 163 GLY A N 1
ATOM 1279 C CA . GLY A 1 163 ? 20.695 -4.056 -6.326 1.00 95.69 163 GLY A CA 1
ATOM 1280 C C . GLY A 1 163 ? 20.140 -3.147 -7.423 1.00 95.69 163 GLY A C 1
ATOM 1281 O O . GLY A 1 163 ? 20.174 -1.916 -7.317 1.00 95.69 163 GLY A O 1
ATOM 1282 N N . GLY A 1 164 ? 19.606 -3.757 -8.474 1.00 95.62 164 GLY A N 1
ATOM 1283 C CA . GLY A 1 164 ? 18.925 -3.118 -9.590 1.00 95.62 164 GLY A CA 1
ATOM 1284 C C . GLY A 1 164 ? 17.415 -2.984 -9.385 1.00 95.62 164 GLY A C 1
ATOM 1285 O O . GLY A 1 164 ? 16.879 -3.110 -8.284 1.00 95.62 164 GLY A O 1
ATOM 1286 N N . HIS A 1 165 ? 16.700 -2.681 -10.469 1.00 92.69 165 HIS A N 1
ATOM 1287 C CA . HIS A 1 165 ? 15.241 -2.543 -10.427 1.00 92.69 165 HIS A CA 1
ATOM 1288 C C . HIS A 1 165 ? 14.533 -3.879 -10.159 1.00 92.69 165 HIS A C 1
ATOM 1290 O O . HIS A 1 165 ? 13.480 -3.917 -9.521 1.00 92.69 165 HIS A O 1
ATOM 1296 N N . LEU A 1 166 ? 15.124 -4.981 -10.623 1.00 92.19 166 LEU A N 1
ATOM 1297 C CA . LEU A 1 166 ? 14.592 -6.333 -10.495 1.00 92.19 166 LEU A CA 1
ATOM 1298 C C . LEU A 1 166 ? 15.149 -7.031 -9.246 1.00 92.19 166 LEU A C 1
ATOM 1300 O O . LEU A 1 166 ? 15.332 -8.243 -9.243 1.00 92.19 166 LEU A O 1
ATOM 1304 N N . ILE A 1 167 ? 15.397 -6.276 -8.169 1.00 93.12 167 ILE A N 1
ATOM 1305 C CA . ILE A 1 167 ? 16.059 -6.757 -6.947 1.00 93.12 167 ILE A CA 1
ATOM 1306 C C . ILE A 1 167 ? 15.437 -8.031 -6.353 1.00 93.12 167 ILE A C 1
ATOM 1308 O O . ILE A 1 167 ? 16.162 -8.875 -5.841 1.00 93.12 167 ILE A O 1
ATOM 1312 N N . CYS A 1 168 ? 14.121 -8.223 -6.478 1.00 89.06 168 CYS A N 1
ATOM 1313 C CA . CYS A 1 168 ? 13.439 -9.436 -6.014 1.00 89.06 168 CYS A CA 1
ATOM 1314 C C . CYS A 1 168 ? 13.882 -10.708 -6.760 1.00 89.06 168 CYS A C 1
ATOM 1316 O O . CYS A 1 168 ? 13.773 -11.800 -6.212 1.00 89.06 168 CYS A O 1
ATOM 1318 N N . PHE A 1 169 ? 14.390 -10.569 -7.984 1.00 89.81 169 PHE A N 1
ATOM 1319 C CA . PHE A 1 169 ? 14.925 -11.654 -8.809 1.00 89.81 169 PHE A CA 1
ATOM 1320 C C . PHE A 1 169 ? 16.452 -11.733 -8.737 1.00 89.81 169 PHE A C 1
ATOM 1322 O O . PHE A 1 169 ? 17.023 -12.814 -8.825 1.00 89.81 169 PHE A O 1
ATOM 1329 N N . GLU A 1 170 ? 17.116 -10.591 -8.564 1.00 92.00 170 GLU A N 1
ATOM 1330 C CA . GLU A 1 170 ? 18.574 -10.513 -8.452 1.00 92.00 170 GLU A CA 1
ATOM 1331 C C . GLU A 1 170 ? 19.070 -10.989 -7.079 1.00 92.00 170 GLU A C 1
ATOM 1333 O O . GLU A 1 170 ? 20.118 -11.621 -6.978 1.00 92.00 170 GLU A O 1
ATOM 1338 N N . GLN A 1 171 ? 18.333 -10.650 -6.016 1.00 95.38 171 GLN A N 1
ATOM 1339 C CA . GLN A 1 171 ? 18.726 -10.827 -4.616 1.00 95.38 171 GLN A CA 1
ATOM 1340 C C . GLN A 1 171 ? 17.548 -11.332 -3.753 1.00 95.38 171 GLN A C 1
ATOM 1342 O O . GLN A 1 171 ? 17.207 -10.714 -2.736 1.00 95.38 171 GLN A O 1
ATOM 1347 N N . PRO A 1 172 ? 16.914 -12.467 -4.118 1.00 93.50 172 PRO A N 1
ATOM 1348 C CA . PRO A 1 172 ? 15.705 -12.962 -3.455 1.00 93.50 172 PRO A CA 1
ATOM 1349 C C . PRO A 1 172 ? 15.911 -13.228 -1.959 1.00 93.50 172 PRO A C 1
ATOM 1351 O O . PRO A 1 172 ? 15.064 -12.860 -1.148 1.00 93.50 172 PRO A O 1
ATOM 1354 N N . SER A 1 173 ? 17.057 -13.799 -1.573 1.00 95.06 173 SER A N 1
ATOM 1355 C CA . SER A 1 173 ? 17.370 -14.092 -0.168 1.00 95.06 173 SER A CA 1
ATOM 1356 C C . SER A 1 173 ? 17.476 -12.826 0.681 1.00 95.06 173 SER A C 1
ATOM 1358 O O . SER A 1 173 ? 16.990 -12.796 1.811 1.00 95.06 173 SER A O 1
ATOM 1360 N N . TRP A 1 174 ? 18.070 -11.762 0.134 1.00 97.38 174 TRP A N 1
ATOM 1361 C CA . TRP A 1 174 ? 18.172 -10.482 0.831 1.00 97.38 174 TRP A CA 1
ATOM 1362 C C . TRP A 1 174 ? 16.792 -9.838 0.998 1.00 97.38 174 TRP A C 1
ATOM 1364 O O . TRP A 1 174 ? 16.428 -9.450 2.108 1.00 97.38 174 TRP A O 1
ATOM 1374 N N . CYS A 1 175 ? 15.986 -9.797 -0.072 1.00 96.19 175 CYS A N 1
ATOM 1375 C CA . CYS A 1 175 ? 14.615 -9.286 -0.010 1.00 96.19 175 CYS A CA 1
ATOM 1376 C C . CYS A 1 175 ? 13.762 -10.051 1.010 1.00 96.19 175 CYS A C 1
ATOM 1378 O O . CYS A 1 175 ? 13.031 -9.429 1.783 1.00 96.19 175 CYS A O 1
ATOM 1380 N N . ALA A 1 176 ? 13.871 -11.382 1.034 1.00 94.56 176 ALA A N 1
ATOM 1381 C CA . ALA A 1 176 ? 13.150 -12.230 1.974 1.00 94.56 176 ALA A CA 1
ATOM 1382 C C . ALA A 1 176 ? 13.561 -11.942 3.424 1.00 94.56 176 ALA A C 1
ATOM 1384 O O . ALA A 1 176 ? 12.687 -11.734 4.262 1.00 94.56 176 ALA A O 1
ATOM 1385 N N . SER A 1 177 ? 14.866 -11.854 3.710 1.00 97.44 177 SER A N 1
ATOM 1386 C CA . SER A 1 177 ? 15.377 -11.545 5.055 1.00 97.44 177 SER A CA 1
ATOM 1387 C C . SER A 1 177 ? 14.891 -10.183 5.542 1.00 97.44 177 SER A C 1
ATOM 1389 O O . SER A 1 177 ? 14.303 -10.083 6.612 1.00 97.44 177 SER A O 1
ATOM 1391 N N . VAL A 1 178 ? 15.061 -9.139 4.726 1.00 97.56 178 VAL A N 1
ATOM 1392 C CA . VAL A 1 178 ? 14.628 -7.774 5.055 1.00 97.56 178 VAL A CA 1
ATOM 1393 C C . VAL A 1 178 ? 13.125 -7.710 5.325 1.00 97.56 178 VAL A C 1
ATOM 1395 O O . VAL A 1 178 ? 12.689 -7.083 6.292 1.00 97.56 178 VAL A O 1
ATOM 1398 N N . THR A 1 179 ? 12.327 -8.367 4.481 1.00 94.94 179 THR A N 1
ATOM 1399 C CA . THR A 1 179 ? 10.866 -8.372 4.621 1.00 94.94 179 THR A CA 1
ATOM 1400 C C . THR A 1 179 ? 10.442 -9.153 5.863 1.00 94.94 179 THR A C 1
ATOM 1402 O O . THR A 1 179 ? 9.603 -8.671 6.619 1.00 94.94 179 THR A O 1
ATOM 1405 N N . ALA A 1 180 ? 11.049 -10.314 6.124 1.00 94.88 180 ALA A N 1
ATOM 1406 C CA . ALA A 1 180 ? 10.760 -11.129 7.300 1.00 94.88 180 ALA A CA 1
ATOM 1407 C C . ALA A 1 180 ? 11.121 -10.408 8.608 1.00 94.88 180 ALA A C 1
ATOM 1409 O O . ALA A 1 180 ? 10.311 -10.394 9.536 1.00 94.88 180 ALA A O 1
ATOM 1410 N N . ASP A 1 181 ? 12.290 -9.769 8.673 1.00 95.75 181 ASP A N 1
ATOM 1411 C CA . ASP A 1 181 ? 12.731 -9.009 9.847 1.00 95.75 181 ASP A CA 1
ATOM 1412 C C . ASP A 1 181 ? 11.799 -7.824 10.130 1.00 95.75 181 ASP A C 1
ATOM 1414 O O . ASP A 1 181 ? 11.442 -7.553 11.280 1.00 95.75 181 ASP A O 1
ATOM 1418 N N . TRP A 1 182 ? 11.362 -7.121 9.082 1.00 95.56 182 TRP A N 1
ATOM 1419 C CA . TRP A 1 182 ? 10.359 -6.065 9.202 1.00 95.56 182 TRP A CA 1
ATOM 1420 C C . TRP A 1 182 ? 9.012 -6.624 9.681 1.00 95.56 182 TRP A C 1
ATOM 1422 O O . TRP A 1 182 ? 8.483 -6.153 10.689 1.00 95.56 182 TRP A O 1
ATOM 1432 N N . MET A 1 183 ? 8.494 -7.677 9.042 1.00 93.81 183 MET A N 1
ATOM 1433 C CA . MET A 1 183 ? 7.220 -8.306 9.412 1.00 93.81 183 MET A CA 1
ATOM 1434 C C . MET A 1 183 ? 7.198 -8.735 10.881 1.00 93.81 183 MET A C 1
ATOM 1436 O O . MET A 1 183 ? 6.227 -8.461 11.583 1.00 93.81 183 MET A O 1
ATOM 1440 N N . GLN A 1 184 ? 8.273 -9.350 11.381 1.00 92.19 184 GLN A N 1
ATOM 1441 C CA . GLN A 1 184 ? 8.364 -9.784 12.778 1.00 92.19 184 GLN A CA 1
ATOM 1442 C C . GLN A 1 184 ? 8.254 -8.622 13.775 1.00 92.19 184 GLN A C 1
ATOM 1444 O O . GLN A 1 184 ? 7.624 -8.765 14.827 1.00 92.19 184 GLN A O 1
ATOM 1449 N N . ARG A 1 185 ? 8.847 -7.463 13.463 1.00 90.12 185 ARG A N 1
ATOM 1450 C CA . ARG A 1 185 ? 8.744 -6.267 14.314 1.00 90.12 185 ARG A CA 1
ATOM 1451 C C . ARG A 1 185 ? 7.317 -5.732 14.343 1.00 90.12 185 ARG A C 1
ATOM 1453 O O . ARG A 1 185 ? 6.795 -5.441 15.419 1.00 90.12 185 ARG A O 1
ATOM 1460 N N . TRP A 1 186 ? 6.681 -5.653 13.181 1.00 91.06 186 TRP A N 1
ATOM 1461 C CA . TRP A 1 186 ? 5.352 -5.063 13.040 1.00 91.06 186 TRP A CA 1
ATOM 1462 C C . TRP A 1 186 ? 4.221 -5.973 13.492 1.00 91.06 186 TRP A C 1
ATOM 1464 O O . TRP A 1 186 ? 3.210 -5.479 13.984 1.00 91.06 186 TRP A O 1
ATOM 1474 N N . PHE A 1 187 ? 4.416 -7.290 13.452 1.00 91.75 187 PHE A N 1
ATOM 1475 C CA . PHE A 1 187 ? 3.448 -8.246 13.982 1.00 91.75 187 PHE A CA 1
ATOM 1476 C C . PHE A 1 187 ? 3.140 -7.996 15.466 1.00 91.75 187 PHE A C 1
ATOM 1478 O O . PHE A 1 187 ? 1.986 -8.039 15.882 1.00 91.75 187 PHE A O 1
ATOM 1485 N N . LYS A 1 188 ? 4.154 -7.640 16.267 1.00 89.75 188 LYS A N 1
ATOM 1486 C CA . LYS A 1 188 ? 3.966 -7.290 17.687 1.00 89.75 188 LYS A CA 1
ATOM 1487 C C . LYS A 1 188 ? 3.090 -6.051 17.872 1.00 89.75 188 LYS A C 1
ATOM 1489 O O . LYS A 1 188 ? 2.266 -6.009 18.784 1.00 89.75 188 LYS A O 1
ATOM 1494 N N . LYS A 1 189 ? 3.263 -5.050 17.008 1.00 88.38 189 LYS A N 1
ATOM 1495 C CA . LYS A 1 189 ? 2.435 -3.844 17.032 1.00 88.38 189 LYS A CA 1
ATOM 1496 C C . LYS A 1 189 ? 1.011 -4.144 16.585 1.00 88.38 189 LYS A C 1
ATOM 1498 O O . LYS A 1 189 ? 0.088 -3.739 17.274 1.00 88.38 189 LYS A O 1
ATOM 1503 N N . TRP A 1 190 ? 0.836 -4.932 15.526 1.00 91.38 190 TRP A N 1
ATOM 1504 C CA . TRP A 1 190 ? -0.490 -5.372 15.097 1.00 91.38 190 TRP A CA 1
ATOM 1505 C C . TRP A 1 190 ? -1.256 -6.082 16.225 1.00 91.38 190 TRP A C 1
ATOM 1507 O O . TRP A 1 190 ? -2.408 -5.750 16.464 1.00 91.38 190 TRP A O 1
ATOM 1517 N N . LEU A 1 191 ? -0.609 -6.965 16.996 1.00 92.69 191 LEU A N 1
ATOM 1518 C CA . LEU A 1 191 ? -1.238 -7.589 18.172 1.00 92.69 191 LEU A CA 1
ATOM 1519 C C . LEU A 1 191 ? -1.668 -6.569 19.239 1.00 92.69 191 LEU A C 1
ATOM 1521 O O . LEU A 1 191 ? -2.677 -6.761 19.914 1.00 92.69 191 LEU A O 1
ATOM 1525 N N . THR A 1 192 ? -0.901 -5.489 19.407 1.00 92.06 192 THR A N 1
ATOM 1526 C CA . THR A 1 192 ? -1.256 -4.395 20.324 1.00 92.06 192 THR A CA 1
ATOM 1527 C C . THR A 1 192 ? -2.468 -3.623 19.807 1.00 92.06 192 THR A C 1
ATOM 1529 O O . THR A 1 192 ? -3.369 -3.311 20.583 1.00 92.06 192 THR A O 1
ATOM 1532 N N . ASP A 1 193 ? -2.507 -3.354 18.502 1.00 90.75 193 ASP A N 1
ATOM 1533 C CA . ASP A 1 193 ? -3.610 -2.651 17.854 1.00 90.75 193 ASP A CA 1
ATOM 1534 C C . ASP A 1 193 ? -4.901 -3.495 17.884 1.00 90.75 193 ASP A C 1
ATOM 1536 O O . ASP A 1 193 ? -5.961 -2.958 18.193 1.00 90.75 193 ASP A O 1
ATOM 1540 N N . GLU A 1 194 ? -4.830 -4.810 17.639 1.00 92.56 194 GLU A N 1
ATOM 1541 C CA . GLU A 1 194 ? -5.988 -5.715 17.767 1.00 92.56 194 GLU A CA 1
ATOM 1542 C C . GLU A 1 194 ? -6.528 -5.713 19.196 1.00 92.56 194 GLU A C 1
ATOM 1544 O O . GLU A 1 194 ? -7.723 -5.514 19.393 1.00 92.56 194 GLU A O 1
ATOM 1549 N N . LYS A 1 195 ? -5.646 -5.821 20.198 1.00 94.81 195 LYS A N 1
ATOM 1550 C CA . LYS A 1 195 ? -6.055 -5.755 21.604 1.00 94.81 195 LYS A CA 1
ATOM 1551 C C . LYS A 1 195 ? -6.766 -4.440 21.930 1.00 94.81 195 LYS A C 1
ATOM 1553 O O . LYS A 1 195 ? -7.773 -4.449 22.630 1.00 94.81 195 LYS A O 1
ATOM 1558 N N . PHE A 1 196 ? -6.261 -3.313 21.422 1.00 94.12 196 PHE A N 1
ATOM 1559 C CA . PHE A 1 196 ? -6.936 -2.027 21.587 1.00 94.12 196 PHE A CA 1
ATOM 1560 C C . PHE A 1 196 ? -8.358 -2.073 21.025 1.00 94.12 196 PHE A C 1
ATOM 1562 O O . PHE A 1 196 ? -9.270 -1.612 21.697 1.00 94.12 196 PHE A O 1
ATOM 1569 N N . TRP A 1 197 ? -8.565 -2.625 19.828 1.00 91.00 197 TRP A N 1
ATOM 1570 C CA . TRP A 1 197 ? -9.898 -2.693 19.222 1.00 91.00 197 TRP A CA 1
ATOM 1571 C C . TRP A 1 197 ? -10.836 -3.682 19.913 1.00 91.00 197 TRP A C 1
ATOM 1573 O O . TRP A 1 197 ? -12.028 -3.398 19.991 1.00 91.00 197 TRP A O 1
ATOM 1583 N N . ASP A 1 198 ? -10.311 -4.783 20.448 1.00 90.75 198 ASP A N 1
ATOM 1584 C CA . ASP A 1 198 ? -11.089 -5.739 21.240 1.00 90.75 198 ASP A CA 1
ATOM 1585 C C . ASP A 1 198 ? -11.577 -5.118 22.563 1.00 90.75 198 ASP A C 1
ATOM 1587 O O . ASP A 1 198 ? -12.668 -5.427 23.042 1.00 90.75 198 ASP A O 1
ATOM 1591 N N . GLU A 1 199 ? -10.781 -4.223 23.156 1.00 92.31 199 GLU A N 1
ATOM 1592 C CA . GLU A 1 199 ? -11.087 -3.567 24.433 1.00 92.31 199 GLU A CA 1
ATOM 1593 C C . GLU A 1 199 ? -11.803 -2.214 24.266 1.00 92.31 199 GLU A C 1
ATOM 1595 O O . GLU A 1 199 ? -12.467 -1.737 25.192 1.00 92.31 199 GLU A O 1
ATOM 1600 N N . TYR A 1 200 ? -11.673 -1.565 23.107 1.00 91.50 200 TYR A N 1
ATOM 1601 C CA . TYR A 1 200 ? -12.196 -0.224 22.877 1.00 91.50 200 TYR A CA 1
ATOM 1602 C C . TYR A 1 200 ? -13.723 -0.220 22.806 1.00 91.50 200 TYR A C 1
ATOM 1604 O O . TYR A 1 200 ? -14.334 -0.778 21.898 1.00 91.50 200 TYR A O 1
ATOM 1612 N N . GLN A 1 201 ? -14.334 0.526 23.723 1.00 87.44 201 GLN A N 1
ATOM 1613 C CA . GLN A 1 201 ? -15.758 0.831 23.696 1.00 87.44 201 GLN A CA 1
ATOM 1614 C C . GLN A 1 201 ? -15.971 2.277 23.257 1.00 87.44 201 GLN A C 1
ATOM 1616 O O . GLN A 1 201 ? -15.442 3.229 23.844 1.00 87.44 201 GLN A O 1
ATOM 1621 N N . SER A 1 202 ? -16.753 2.444 22.195 1.00 87.94 202 SER A N 1
ATOM 1622 C CA . SER A 1 202 ? -17.110 3.758 21.675 1.00 87.94 202 SER A CA 1
ATOM 1623 C C . SER A 1 202 ? -17.966 4.508 22.693 1.00 87.94 202 SER A C 1
ATOM 1625 O O . SER A 1 202 ? -19.043 4.061 23.067 1.00 87.94 202 SER A O 1
ATOM 1627 N N . GLN A 1 203 ? -17.538 5.714 23.069 1.00 88.50 203 GLN A N 1
ATOM 1628 C CA . GLN A 1 203 ? -18.351 6.615 23.896 1.00 88.50 203 GLN A CA 1
ATOM 1629 C C . GLN A 1 203 ? -19.576 7.160 23.159 1.00 88.50 203 GLN A C 1
ATOM 1631 O O . GLN A 1 203 ? -20.404 7.823 23.772 1.00 88.50 203 GLN A O 1
ATOM 1636 N N . SER A 1 204 ? -19.671 6.973 21.841 1.00 88.25 204 SER A N 1
ATOM 1637 C CA . SER A 1 204 ? -20.789 7.471 21.038 1.00 88.25 204 SER A CA 1
ATOM 1638 C C . SER A 1 204 ? -21.989 6.529 21.037 1.00 88.25 204 SER A C 1
ATOM 1640 O O . SER A 1 204 ? -23.059 6.935 20.594 1.00 88.25 204 SER A O 1
ATOM 1642 N N . SER A 1 205 ? -21.834 5.305 21.532 1.00 89.38 205 SER A N 1
ATOM 1643 C CA . SER A 1 205 ? -22.841 4.250 21.471 1.00 89.38 205 SER A CA 1
ATOM 1644 C C . SER A 1 205 ? -23.077 3.611 22.841 1.00 89.38 205 SER A C 1
ATOM 1646 O O . SER 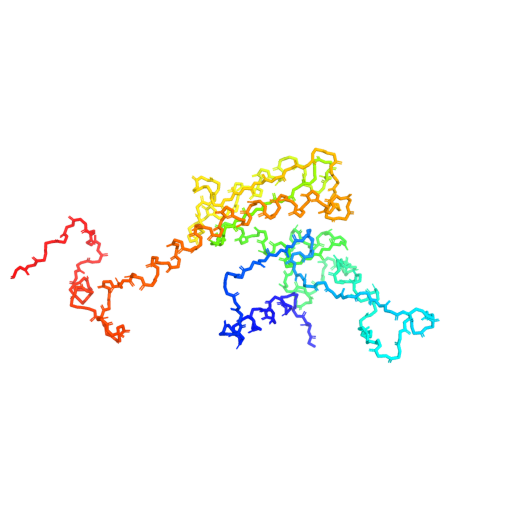A 1 205 ? -22.232 3.709 23.728 1.00 89.38 205 SER A O 1
ATOM 1648 N N . ASP A 1 206 ? -24.252 3.009 23.033 1.00 87.31 206 ASP A N 1
ATOM 1649 C CA . ASP A 1 206 ? -24.525 2.154 24.191 1.00 87.31 206 ASP A CA 1
ATOM 1650 C C . ASP A 1 206 ? -23.653 0.882 24.172 1.00 87.31 206 ASP A C 1
ATOM 1652 O O . ASP A 1 206 ? -22.971 0.590 23.188 1.00 87.31 206 ASP A O 1
ATOM 1656 N N . GLU A 1 207 ? -23.651 0.120 25.270 1.00 84.94 207 GLU A N 1
ATOM 1657 C CA . GLU A 1 207 ? -22.835 -1.101 25.402 1.00 84.94 207 GLU A CA 1
ATOM 1658 C C . GLU A 1 207 ? -23.143 -2.138 24.303 1.00 84.94 207 GLU A C 1
ATOM 1660 O O . GLU A 1 207 ? -22.258 -2.877 23.882 1.00 84.94 207 GLU A O 1
ATOM 1665 N N . GLU A 1 208 ? -24.375 -2.146 23.778 1.00 87.19 208 GLU A N 1
ATOM 1666 C CA . GLU A 1 208 ? -24.814 -3.017 22.678 1.00 87.19 208 GLU A CA 1
ATOM 1667 C C . GLU A 1 208 ? -24.371 -2.522 21.288 1.00 87.19 208 GLU A C 1
ATOM 1669 O O . GLU A 1 208 ? -24.531 -3.241 20.303 1.00 87.19 208 GLU A O 1
ATOM 1674 N N . GLN A 1 209 ? -23.832 -1.302 21.180 1.00 86.44 209 GLN A N 1
ATOM 1675 C CA . GLN A 1 209 ? -23.499 -0.635 19.915 1.00 86.44 209 GLN A CA 1
ATOM 1676 C C . GLN A 1 209 ? -24.701 -0.449 18.962 1.00 86.44 209 GLN A C 1
ATOM 1678 O O . GLN A 1 209 ? -24.526 -0.335 17.748 1.00 86.44 209 GLN A O 1
ATOM 1683 N N . LEU A 1 210 ? -25.929 -0.386 19.493 1.00 90.81 210 LEU A N 1
ATOM 1684 C CA . LEU A 1 210 ? -27.166 -0.281 18.704 1.00 90.81 210 LEU A CA 1
ATOM 1685 C C . LEU A 1 210 ? -27.778 1.119 18.732 1.00 90.81 210 LEU A C 1
ATOM 1687 O O . LEU A 1 210 ? -28.535 1.486 17.829 1.00 90.81 210 LEU A O 1
ATOM 1691 N N . ARG A 1 211 ? -27.489 1.904 19.772 1.00 92.50 211 ARG A N 1
ATOM 1692 C CA . ARG A 1 211 ? -28.063 3.240 19.968 1.00 92.50 211 ARG A CA 1
ATOM 1693 C C . ARG A 1 211 ? -26.974 4.234 20.314 1.00 92.50 211 ARG A C 1
ATOM 1695 O O . ARG A 1 211 ? -25.908 3.868 20.794 1.00 92.50 211 ARG A O 1
ATOM 1702 N N . ILE A 1 212 ? -27.262 5.512 20.092 1.00 91.94 212 ILE A N 1
ATOM 1703 C CA . ILE A 1 212 ? -26.407 6.591 20.579 1.00 91.94 212 ILE A CA 1
ATOM 1704 C C . ILE A 1 212 ? -26.393 6.597 22.114 1.00 91.94 212 ILE A C 1
ATOM 1706 O O . ILE A 1 212 ? -27.439 6.449 22.750 1.00 91.94 212 ILE A O 1
ATOM 1710 N N . SER A 1 213 ? -25.213 6.770 22.706 1.00 92.50 213 SER A N 1
ATOM 1711 C CA . SER A 1 213 ? -25.057 6.883 24.159 1.00 92.50 213 SER A CA 1
ATOM 1712 C C . SER A 1 213 ? -25.707 8.160 24.703 1.00 92.50 213 SER A C 1
ATOM 1714 O O . SER A 1 213 ? -25.983 9.114 23.964 1.00 92.50 213 SER A O 1
ATOM 1716 N N . LYS A 1 214 ? -25.907 8.221 26.025 1.00 90.19 214 LYS A N 1
ATOM 1717 C CA . LYS A 1 214 ? -26.393 9.441 26.693 1.00 90.19 214 LYS A CA 1
ATOM 1718 C C . LYS A 1 214 ? -25.431 10.609 26.461 1.00 90.19 214 LYS A C 1
ATOM 1720 O O . LYS A 1 214 ? -25.865 11.723 26.174 1.00 90.19 214 LYS A O 1
ATOM 1725 N N . GLU A 1 215 ? -24.133 10.338 26.517 1.00 87.94 215 GLU A N 1
ATOM 1726 C CA . GLU A 1 215 ? -23.049 11.293 26.299 1.00 87.94 215 GLU A CA 1
ATOM 1727 C C . GLU A 1 215 ? -23.028 11.788 24.847 1.00 87.94 215 GLU A C 1
ATOM 1729 O O . GLU A 1 215 ? -22.873 12.986 24.597 1.00 87.94 215 GLU A O 1
ATOM 1734 N N . GLY A 1 216 ? -23.233 10.887 23.882 1.00 88.75 216 GLY A N 1
ATOM 1735 C CA . GLY A 1 216 ? -23.333 11.221 22.464 1.00 88.75 216 GLY A CA 1
ATOM 1736 C C . GLY A 1 216 ? -24.545 12.104 22.171 1.00 88.75 216 GLY A C 1
ATOM 1737 O O . GLY A 1 216 ? -24.422 13.116 21.479 1.00 88.75 216 GLY A O 1
ATOM 1738 N N . LEU A 1 217 ? -25.702 11.772 22.751 1.00 90.50 217 LEU A N 1
ATOM 1739 C CA . LEU A 1 217 ? -26.929 12.550 22.588 1.00 90.50 217 LEU A CA 1
ATOM 1740 C C . LEU A 1 217 ? -26.789 13.956 23.195 1.00 90.50 217 LEU A C 1
ATOM 1742 O O . LEU A 1 217 ? -27.175 14.941 22.565 1.00 90.50 217 LEU A O 1
ATOM 1746 N N . ALA A 1 218 ? -26.171 14.060 24.376 1.00 87.75 218 ALA A N 1
ATOM 1747 C CA . ALA A 1 218 ? -25.862 15.339 25.009 1.00 87.75 218 ALA A CA 1
ATOM 1748 C C . ALA A 1 218 ? -24.912 16.186 24.147 1.00 87.75 218 ALA A C 1
ATOM 1750 O O . ALA A 1 218 ? -25.141 17.382 23.968 1.00 87.75 218 ALA A O 1
ATOM 1751 N N . ALA A 1 219 ? -23.884 15.574 23.548 1.00 87.94 219 ALA A N 1
ATOM 1752 C CA . ALA A 1 219 ? -22.963 16.272 22.654 1.00 87.94 219 ALA A CA 1
ATOM 1753 C C . ALA A 1 219 ? -23.665 16.839 21.404 1.00 87.94 219 ALA A C 1
ATOM 1755 O O . ALA A 1 219 ? -23.341 17.946 20.974 1.00 87.94 219 ALA A O 1
ATOM 1756 N N . MET A 1 220 ? -24.656 16.133 20.846 1.00 86.25 220 MET A N 1
ATOM 1757 C CA . MET A 1 220 ? -25.429 16.606 19.686 1.00 86.25 220 MET A CA 1
ATOM 1758 C C . MET A 1 220 ? -26.304 17.830 19.981 1.00 86.25 220 MET A C 1
ATOM 1760 O O . MET A 1 220 ? -26.637 18.579 19.064 1.00 86.25 220 MET A O 1
ATOM 1764 N N . GLN A 1 221 ? -26.676 18.040 21.243 1.00 87.56 221 GLN A N 1
ATOM 1765 C CA . GLN A 1 221 ? -27.479 19.186 21.676 1.00 87.56 221 GLN A CA 1
ATOM 1766 C C . GLN A 1 221 ? -26.625 20.432 21.962 1.00 87.56 221 GLN A C 1
ATOM 1768 O O . GLN A 1 221 ? -27.162 21.516 22.193 1.00 87.56 221 GLN A O 1
ATOM 1773 N N . MET A 1 222 ? -25.295 20.308 21.931 1.00 85.50 222 MET A N 1
ATOM 1774 C CA . MET A 1 222 ? -24.385 21.429 22.151 1.00 85.50 222 MET A CA 1
ATOM 1775 C C . MET A 1 222 ? -24.266 22.334 20.918 1.00 85.50 222 MET A C 1
ATOM 1777 O O . MET A 1 222 ? -24.507 21.940 19.778 1.00 85.50 222 MET A O 1
ATOM 1781 N N . ALA A 1 223 ? -23.818 23.573 21.140 1.00 85.00 223 ALA A N 1
ATOM 1782 C CA . ALA A 1 223 ? -23.525 24.502 20.053 1.00 85.00 223 ALA A CA 1
ATOM 1783 C C . ALA A 1 223 ? -22.475 23.923 19.081 1.00 85.00 223 ALA A C 1
ATOM 1785 O O . ALA A 1 223 ? -21.495 23.312 19.511 1.00 85.00 223 ALA A O 1
ATOM 1786 N N . ARG A 1 224 ? -22.642 24.195 17.776 1.00 74.31 224 ARG A N 1
ATOM 1787 C CA . ARG A 1 224 ? -21.880 23.629 16.635 1.00 74.31 224 ARG A CA 1
ATOM 1788 C C . ARG A 1 224 ? -20.343 23.757 16.682 1.00 74.31 224 ARG A C 1
ATOM 1790 O O . ARG A 1 224 ? -19.680 23.233 15.797 1.00 74.31 224 ARG A O 1
ATOM 1797 N N . LEU A 1 225 ? -19.766 24.439 17.672 1.00 83.50 225 LEU A N 1
ATOM 1798 C CA . LEU A 1 225 ? -18.321 24.674 17.817 1.00 83.50 225 LEU A CA 1
ATOM 1799 C C . LEU A 1 225 ? -17.801 24.426 19.246 1.00 83.50 225 LEU A C 1
ATOM 1801 O O . LEU A 1 225 ? -16.696 24.855 19.594 1.00 83.50 225 LEU A O 1
ATOM 1805 N N . THR A 1 226 ? -18.579 23.749 20.093 1.00 80.38 226 THR A N 1
ATOM 1806 C CA . THR A 1 226 ? -18.141 23.395 21.447 1.00 80.38 226 THR A CA 1
ATOM 1807 C C . THR A 1 226 ? -16.954 22.431 21.375 1.00 80.38 226 THR A C 1
ATOM 1809 O O . THR A 1 226 ? -17.048 21.344 20.809 1.00 80.38 226 THR A O 1
ATOM 1812 N N . ARG A 1 227 ? -15.804 22.828 21.938 1.00 78.50 227 ARG A N 1
ATOM 1813 C CA . ARG A 1 227 ? -14.601 21.979 22.004 1.00 78.50 227 ARG A CA 1
ATOM 1814 C C . ARG A 1 227 ? -14.656 21.050 23.219 1.00 78.50 227 ARG A C 1
ATOM 1816 O O . ARG A 1 227 ? -15.067 21.469 24.298 1.00 78.50 227 ARG A O 1
ATOM 1823 N N . ARG A 1 228 ? -14.124 19.832 23.060 1.00 66.25 228 ARG A N 1
ATOM 1824 C CA . ARG A 1 228 ? -14.098 18.734 24.054 1.00 66.25 228 ARG A CA 1
ATOM 1825 C C . ARG A 1 228 ? -13.618 19.142 25.463 1.00 66.25 228 ARG A C 1
ATOM 1827 O O . ARG A 1 228 ? -14.089 18.596 26.445 1.00 66.25 228 ARG A O 1
ATOM 1834 N N . GLY A 1 229 ? -12.735 20.139 25.581 1.00 59.50 229 GLY A N 1
ATOM 1835 C CA . GLY A 1 229 ? -12.233 20.647 26.871 1.00 59.50 229 GLY A CA 1
ATOM 1836 C C . GLY A 1 229 ? -13.201 21.532 27.677 1.00 59.50 229 GLY A C 1
ATOM 1837 O O . GLY A 1 229 ? -12.834 21.977 28.757 1.00 59.50 229 GLY A O 1
ATOM 1838 N N . ARG A 1 230 ? -14.408 21.824 27.167 1.00 53.72 230 ARG A N 1
ATOM 1839 C CA . ARG A 1 230 ? -15.475 22.559 27.881 1.00 53.72 230 ARG A CA 1
ATOM 1840 C C . ARG A 1 230 ? -16.690 21.686 28.213 1.00 53.72 230 ARG A C 1
ATOM 1842 O O . ARG A 1 230 ? -17.766 22.217 28.471 1.00 53.72 230 ARG A O 1
ATOM 1849 N N . LEU A 1 231 ? -16.533 20.362 28.189 1.00 54.47 231 LEU A N 1
ATOM 1850 C CA . LEU A 1 231 ? -17.561 19.421 28.631 1.00 54.47 231 LEU A CA 1
ATOM 1851 C C . LEU A 1 231 ? -17.740 19.543 30.157 1.00 54.47 231 LEU A C 1
ATOM 1853 O O . LEU A 1 231 ? -17.164 18.775 30.918 1.00 54.47 231 LEU A O 1
ATOM 1857 N N . GLN A 1 232 ? -18.506 20.531 30.619 1.00 47.56 232 GLN A N 1
ATOM 1858 C CA . GLN A 1 232 ? -19.156 20.442 31.923 1.00 47.56 232 GLN A CA 1
ATOM 1859 C C . GLN A 1 232 ? -20.453 19.676 31.698 1.00 47.56 232 GLN A C 1
ATOM 1861 O O . GLN A 1 232 ? -21.404 20.208 31.130 1.00 47.56 232 GLN A O 1
ATOM 1866 N N . VAL A 1 233 ? -20.451 18.398 32.070 1.00 45.41 233 VAL A N 1
ATOM 1867 C CA . VAL A 1 233 ? -21.686 17.618 32.163 1.00 45.41 233 VAL A CA 1
ATOM 1868 C C . VAL A 1 233 ? -22.496 18.249 33.300 1.00 45.41 233 VAL A C 1
ATOM 1870 O O . VAL A 1 233 ? -21.966 18.337 34.411 1.00 45.41 233 VAL A O 1
ATOM 1873 N N . PRO A 1 234 ? -23.718 18.756 33.060 1.00 41.44 234 PRO A N 1
ATOM 1874 C CA . PRO A 1 234 ? -24.580 19.183 34.151 1.00 41.44 234 PRO A CA 1
ATOM 1875 C C . PRO A 1 234 ? -24.893 17.948 35.000 1.00 41.44 234 PRO A C 1
ATOM 1877 O O . PRO A 1 234 ? -25.322 16.931 34.454 1.00 41.44 234 PRO A O 1
ATOM 1880 N N . THR A 1 235 ? -24.607 18.037 36.299 1.00 38.38 235 THR A N 1
ATOM 1881 C CA . THR A 1 235 ? -25.006 17.056 37.323 1.00 38.38 235 THR A CA 1
ATOM 1882 C C . THR A 1 235 ? -26.507 16.842 37.347 1.00 38.38 235 THR A C 1
ATOM 1884 O O . THR A 1 235 ? -27.217 17.870 37.241 1.00 38.38 235 THR A O 1
#